Protein AF-A0AAE4F0I4-F1 (afdb_monomer)

pLDDT: mean 92.11, std 12.42, range [21.98, 98.88]

Secondary structure (DSSP, 8-state):
------PPP-HHHHHHHHHHHHHHHS---EEEE-------B-TTTS-HHHHHHHHIIIIIHHHHHHHHHHHHHHHHT-EEEEE--GGGTS--TTBHHHHHHHHHHHHHHHHHHHHHGGGT-EEEEEEE-SB-STTTHHHHTSHHHHHHHHHHSTTSSPBPHHHHHHHHHHHHSGGGTT--S-EEEESTTGGG-

InterPro domains:
  IPR002347 Short-chain dehydrogenase/reductase SDR [PF13561] (11-190)
  IPR002347 Short-chain dehydrogenase/reductase SDR [PR00080] (26-37)
  IPR002347 Short-chain dehydrogenase/reductase SDR [PR00080] (78-86)
  IPR002347 Short-chain dehydrogenase/reductase SDR [PR00080] (98-117)
  IPR002347 Short-chain dehydrogenase/reductase SDR [PR00081] (26-37)
  IPR002347 Short-chain dehydrogenase/reductase SDR [PR00081] (72-88)
  IPR002347 Short-chain dehydrogenase/reductase SDR [PR00081] (98-117)
  IPR002347 Short-chain dehydrogenase/reductase SDR [PR00081] (119-136)
  IPR002347 Short-chain dehydrogenase/reductase SDR [PR00081] (154-174)
  IPR020904 Short-chain dehydrogenase/reductase, conserved site [PS00061] (85-113)
  IPR036291 NAD(P)-binding domain superfamily [SSF51735] (10-192)
  IPR051122 SDR DHRS6-like [PTHR43477] (15-192)

Organism: NCBI:txid2950533

Radius of gyration: 17.09 Å; Cα contacts (8 Å, |Δi|>4): 342; chains: 1; bounding box: 41×38×48 Å

Mean predicted aligned error: 4.46 Å

Solvent-accessible surface area (backbone atoms only — not comparable to full-atom values): 10265 Å² total; per-residue (Å²): 141,76,83,78,76,74,74,74,63,49,56,70,60,34,34,50,55,44,52,53,44,33,74,73,64,79,52,47,54,66,46,74,39,76,61,88,81,94,73,75,25,40,83,86,74,41,49,72,64,57,38,50,51,32,34,39,37,47,29,48,32,40,50,30,43,50,63,46,42,45,78,46,18,51,76,56,50,9,32,39,38,38,53,44,25,43,43,27,77,43,91,60,91,40,30,45,41,51,25,52,14,20,28,47,38,51,51,50,28,33,50,51,16,69,75,29,44,89,49,47,23,32,16,30,27,41,14,42,41,63,50,64,40,91,90,35,44,82,53,53,72,35,61,72,54,34,53,50,49,25,72,58,16,77,67,56,49,69,43,53,58,65,65,55,50,51,51,50,53,46,60,65,35,77,91,26,73,90,59,53,39,46,71,46,75,56,35,52,55,37,87,78,109

Nearest PDB structures (foldseek):
  8zax-assembly1_A  TM=9.409E-01  e=2.563E-17  Limosilactobacillus fermentum
  4avy-assembly1_B  TM=9.426E-01  e=1.493E-14  Pseudomonas aeruginosa PAO1
  7umx-assembly2_F-4  TM=9.058E-01  e=2.307E-13  Acinetobacter baumannii ATCC 19606 = CIP 70.34 = JCM 6841
  7umy-assembly2_D-4  TM=9.001E-01  e=2.307E-13  Acinetobacter baumannii ATCC 19606 = CIP 70.34 = JCM 6841
  7fcm-assembly1_B  TM=8.957E-01  e=8.048E-13  Moraxella catarrhalis BBH18

Sequence (193 aa):
MTSSNAMSPNYEQAQHLVESTIDEDDRLDAIVNTAGIGRVGTVEDMTLKDWTDAIQIFLTGVMYGTRAALPYLKQTDGCIINVASIYGLVGRPGAAAYSAAKGGVVNLTREIAVDYASDGVRANGICPGFVETSMTDEYLDQEQFYELLRGQTPMARVAQPEEIGGIAMFLASDEASYITGANIPVDGGWIAH

Foldseek 3Di:
DDPPPPDQDDLVVLLVVLVVVCVVPVADAEDEQDFDDDAFADPVGDDPVSLVSLLRGQAVSLVSNCVNCVVRNLVNLHEYEYEAAVLLVPPDHRCVSNSVNSVNSLVVQLVCQVVCVVSSYAGEYEHEAAEDDPNCVVVCVPPVSLQVLLVLAPQSHHHYVVLVVVVSVCCRDCVCSVPHSYHHYPHNCNVVD

Structure (mmCIF, N/CA/C/O backbone):
data_AF-A0AAE4F0I4-F1
#
_entry.id   AF-A0AAE4F0I4-F1
#
loop_
_atom_site.group_PDB
_atom_site.id
_atom_site.type_symbol
_atom_site.label_atom_id
_atom_site.label_alt_id
_atom_site.label_comp_id
_atom_site.label_asym_id
_atom_site.label_entity_id
_atom_site.label_seq_id
_atom_site.pdbx_PDB_ins_code
_atom_site.Cartn_x
_atom_site.Cartn_y
_atom_site.Cartn_z
_atom_site.occupancy
_atom_site.B_iso_or_equiv
_atom_site.auth_seq_id
_atom_site.auth_comp_id
_atom_site.auth_asym_id
_atom_site.auth_atom_id
_atom_site.pdbx_PDB_model_num
ATOM 1 N N . MET A 1 1 ? 7.745 19.959 -19.534 1.00 31.86 1 MET A N 1
ATOM 2 C CA . MET A 1 1 ? 8.767 19.482 -18.576 1.00 31.86 1 MET A CA 1
ATOM 3 C C . MET A 1 1 ? 8.693 20.309 -17.301 1.00 31.86 1 MET A C 1
ATOM 5 O O . MET A 1 1 ? 9.442 21.260 -17.129 1.00 31.86 1 MET A O 1
ATOM 9 N N . THR A 1 2 ? 7.766 19.962 -16.416 1.00 21.98 2 THR A N 1
ATOM 10 C CA . THR A 1 2 ? 7.798 20.350 -15.003 1.00 21.98 2 THR A CA 1
ATOM 11 C C . THR A 1 2 ? 7.858 19.041 -14.244 1.00 21.98 2 THR A C 1
ATOM 13 O O . THR A 1 2 ? 6.847 18.363 -14.097 1.00 21.98 2 THR A O 1
ATOM 16 N N . SER A 1 3 ? 9.066 18.633 -13.864 1.00 27.58 3 SER A N 1
ATOM 17 C CA . SER A 1 3 ? 9.276 17.552 -12.908 1.00 27.58 3 SER A CA 1
ATOM 18 C C . SER A 1 3 ? 8.476 17.894 -11.654 1.00 27.58 3 SER A C 1
ATOM 20 O O . SER A 1 3 ? 8.838 18.835 -10.941 1.00 27.58 3 SER A O 1
ATOM 22 N N . SER A 1 4 ? 7.366 17.195 -11.406 1.00 33.78 4 SER A N 1
ATOM 23 C CA . SER A 1 4 ? 6.722 17.262 -10.104 1.00 33.78 4 SER A CA 1
ATOM 24 C C . SER A 1 4 ? 7.734 16.705 -9.105 1.00 33.78 4 SER A C 1
ATOM 26 O O . SER A 1 4 ? 8.077 15.522 -9.104 1.00 33.78 4 SER A O 1
ATOM 28 N N . ASN A 1 5 ? 8.302 17.595 -8.294 1.00 36.25 5 ASN A N 1
ATOM 29 C CA . ASN A 1 5 ? 8.976 17.187 -7.076 1.00 36.25 5 ASN A CA 1
ATOM 30 C C . ASN A 1 5 ? 7.880 16.611 -6.181 1.00 36.25 5 ASN A C 1
ATOM 32 O O . ASN A 1 5 ? 7.243 17.350 -5.434 1.00 36.25 5 ASN A O 1
ATOM 36 N N . ALA A 1 6 ? 7.613 15.311 -6.303 1.00 50.84 6 ALA A N 1
ATOM 37 C CA . ALA A 1 6 ? 6.887 14.595 -5.271 1.00 50.84 6 ALA A CA 1
ATOM 38 C C . ALA A 1 6 ? 7.659 14.836 -3.967 1.00 50.84 6 ALA A C 1
ATOM 40 O O . ALA A 1 6 ? 8.823 14.444 -3.860 1.00 50.84 6 ALA A O 1
ATOM 41 N N . MET A 1 7 ? 7.063 15.579 -3.028 1.00 59.00 7 MET A N 1
ATOM 42 C CA . MET A 1 7 ? 7.642 15.729 -1.697 1.00 59.00 7 MET A CA 1
ATOM 43 C C . MET A 1 7 ? 7.792 14.333 -1.100 1.00 59.00 7 MET A C 1
ATOM 45 O O . MET A 1 7 ? 6.851 13.538 -1.136 1.00 59.00 7 MET A O 1
ATOM 49 N N . SER A 1 8 ? 8.979 14.033 -0.575 1.00 69.56 8 SER A N 1
ATOM 50 C CA . SER A 1 8 ? 9.185 12.819 0.207 1.00 69.56 8 SER A CA 1
ATOM 51 C C . SER A 1 8 ? 8.170 12.793 1.352 1.00 69.56 8 SER A C 1
ATOM 53 O O . SER A 1 8 ? 7.953 13.838 1.973 1.00 69.56 8 SER A O 1
ATOM 55 N N . PRO A 1 9 ? 7.541 11.642 1.635 1.00 78.69 9 PRO A N 1
ATOM 56 C CA . PRO A 1 9 ? 6.557 11.562 2.698 1.00 78.69 9 PRO A CA 1
ATOM 57 C C . PRO A 1 9 ? 7.211 11.917 4.027 1.00 78.69 9 PRO A C 1
ATOM 59 O O . PRO A 1 9 ? 8.342 11.513 4.302 1.00 78.69 9 PRO A O 1
ATOM 62 N N . ASN A 1 10 ? 6.475 12.658 4.846 1.00 89.06 10 ASN A N 1
ATOM 63 C CA . ASN A 1 10 ? 6.908 13.043 6.174 1.00 89.06 10 ASN A CA 1
ATOM 64 C C . ASN A 1 10 ? 5.962 12.481 7.238 1.00 89.06 10 ASN A C 1
ATOM 66 O O . ASN A 1 10 ? 4.742 12.503 7.059 1.00 89.06 10 ASN A O 1
ATOM 70 N N . TYR A 1 11 ? 6.516 12.010 8.355 1.00 94.06 11 TYR A N 1
ATOM 71 C CA . TYR A 1 11 ? 5.711 11.418 9.418 1.00 94.06 11 TYR A CA 1
ATOM 72 C C . TYR A 1 11 ? 4.787 12.448 10.071 1.00 94.06 11 TYR A C 1
ATOM 74 O O . TYR A 1 11 ? 3.606 12.164 10.243 1.00 94.06 11 TYR A O 1
ATOM 82 N N . GLU A 1 12 ? 5.268 13.664 10.351 1.00 95.31 12 GLU A N 1
ATOM 83 C CA . GLU A 1 12 ? 4.432 14.700 10.972 1.00 95.31 12 GLU A CA 1
ATOM 84 C C . GLU A 1 12 ? 3.265 15.117 10.065 1.00 95.31 12 GLU A C 1
ATOM 86 O O . GLU A 1 12 ? 2.198 15.463 10.560 1.00 95.31 12 GLU A O 1
ATOM 91 N N . GLN A 1 13 ? 3.427 15.043 8.738 1.00 92.56 13 GLN A N 1
ATOM 92 C CA . GLN A 1 13 ? 2.328 15.308 7.800 1.00 92.56 13 GLN A CA 1
ATOM 93 C C . GLN A 1 13 ? 1.266 14.205 7.846 1.00 92.56 13 GLN A C 1
ATOM 95 O O . GLN A 1 13 ? 0.075 14.510 7.851 1.00 92.56 13 GLN A O 1
ATOM 100 N N . ALA A 1 14 ? 1.684 12.936 7.901 1.00 93.88 14 ALA A N 1
ATOM 101 C CA . ALA A 1 14 ? 0.761 11.812 8.053 1.00 93.88 14 ALA A CA 1
ATOM 102 C C . ALA A 1 14 ? 0.019 11.879 9.395 1.00 93.88 14 ALA A C 1
ATOM 104 O O . ALA A 1 14 ? -1.191 11.677 9.440 1.00 93.88 14 ALA A O 1
ATOM 105 N N . GLN A 1 15 ? 0.735 12.215 10.470 1.00 96.50 15 GLN A N 1
ATOM 106 C CA . GLN A 1 15 ? 0.157 12.403 11.794 1.00 96.50 15 GLN A CA 1
ATOM 107 C C . GLN A 1 15 ? -0.882 13.528 11.800 1.00 96.50 15 GLN A C 1
ATOM 109 O O . GLN A 1 15 ? -2.019 13.290 12.195 1.00 96.50 15 GLN A O 1
ATOM 114 N N . HIS A 1 16 ? -0.529 14.708 11.289 1.00 96.00 16 HIS A N 1
ATOM 115 C CA . HIS A 1 16 ? -1.441 15.847 11.235 1.00 96.00 16 HIS A CA 1
ATOM 116 C C . HIS A 1 16 ? -2.703 15.549 10.413 1.00 96.00 16 HIS A C 1
ATOM 118 O O . HIS A 1 16 ? -3.791 15.974 10.787 1.00 96.00 16 HIS A O 1
ATOM 124 N N . LEU A 1 17 ? -2.582 14.825 9.293 1.00 93.88 17 LEU A N 1
ATOM 125 C CA . LEU A 1 17 ? -3.738 14.427 8.480 1.00 93.88 17 LEU A CA 1
ATOM 126 C C . LEU A 1 17 ? -4.715 13.545 9.270 1.00 93.88 17 LEU A C 1
ATOM 128 O O . LEU A 1 17 ? -5.923 13.777 9.230 1.00 93.88 17 LEU A O 1
ATOM 132 N N . VAL A 1 18 ? -4.192 12.552 9.991 1.00 96.19 18 VAL A N 1
ATOM 133 C CA . VAL A 1 18 ? -5.009 11.673 10.835 1.00 96.19 18 VAL A CA 1
ATOM 134 C C . VAL A 1 18 ? -5.648 12.465 11.973 1.00 96.19 18 VAL A C 1
ATOM 136 O O . VAL A 1 18 ? -6.853 12.370 12.160 1.00 96.19 18 VAL A O 1
ATOM 139 N N . GLU A 1 19 ? -4.874 13.280 12.689 1.00 95.88 19 GLU A N 1
ATOM 140 C CA . GLU A 1 19 ? -5.381 14.112 13.790 1.00 95.88 19 GLU A CA 1
ATOM 141 C C . GLU A 1 19 ? -6.482 15.068 13.319 1.00 95.88 19 GLU A C 1
ATOM 143 O O . GLU A 1 19 ? -7.517 15.154 13.965 1.00 95.88 19 GLU A O 1
ATOM 148 N N . SER A 1 20 ? -6.328 15.682 12.141 1.00 95.19 20 SER A N 1
ATOM 149 C CA . SER A 1 20 ? -7.370 16.547 11.565 1.00 95.19 20 SER A CA 1
ATOM 150 C C . SER A 1 20 ? -8.671 15.784 11.282 1.00 95.19 20 SER A C 1
ATOM 152 O O . SER A 1 20 ? -9.749 16.329 11.473 1.00 95.19 20 SER A O 1
ATOM 154 N N . THR A 1 21 ? -8.581 14.518 10.857 1.00 94.56 21 THR A N 1
ATOM 155 C CA . THR A 1 21 ? -9.767 13.667 10.634 1.00 94.56 21 THR A CA 1
ATOM 156 C C . THR A 1 21 ? -10.462 13.350 11.959 1.00 94.56 21 THR A C 1
ATOM 158 O O . THR A 1 21 ? -11.681 13.411 12.057 1.00 94.56 21 THR A O 1
ATOM 161 N N . ILE A 1 22 ? -9.685 13.053 13.006 1.00 95.75 22 ILE A N 1
ATOM 162 C CA . ILE A 1 22 ? -10.223 12.806 14.349 1.00 95.75 22 ILE A CA 1
ATOM 163 C C . ILE A 1 22 ? -10.873 14.067 14.926 1.00 95.75 22 ILE A C 1
ATOM 165 O O . ILE A 1 22 ? -11.942 13.969 15.513 1.00 95.75 22 ILE A O 1
ATOM 169 N N . ASP A 1 23 ? -10.275 15.242 14.738 1.00 95.56 23 ASP A N 1
ATOM 170 C CA . ASP A 1 23 ? -10.846 16.506 15.213 1.00 95.56 23 ASP A CA 1
ATOM 171 C C . ASP A 1 23 ? -12.199 16.831 14.545 1.00 95.56 23 ASP A C 1
ATOM 173 O O . ASP A 1 23 ? -13.050 17.480 15.158 1.00 95.56 23 ASP A O 1
ATOM 177 N N . GLU A 1 24 ? -12.406 16.390 13.299 1.00 95.06 24 GLU A N 1
ATOM 178 C CA . GLU A 1 24 ? -13.644 16.607 12.539 1.00 95.06 24 GLU A CA 1
ATOM 179 C C . GLU A 1 24 ? -14.722 15.549 12.832 1.00 95.06 24 GLU A C 1
ATOM 181 O O . GLU A 1 24 ? -15.883 15.909 13.048 1.00 95.06 24 GLU A O 1
ATOM 186 N N . ASP A 1 2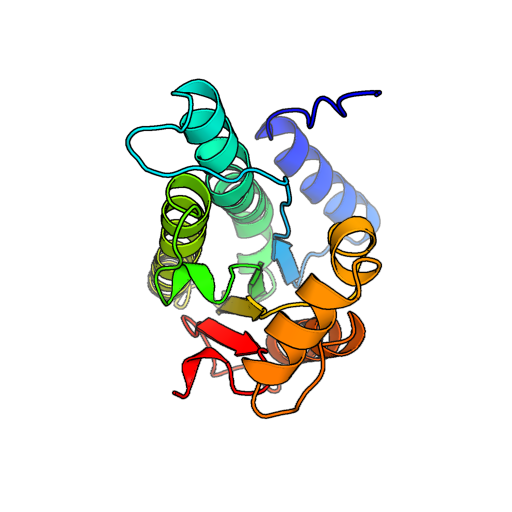5 ? -14.346 14.267 12.872 1.00 92.56 25 ASP A N 1
ATOM 187 C CA . ASP A 1 25 ? -15.287 13.138 12.902 1.00 92.56 25 ASP A CA 1
ATOM 188 C C . ASP A 1 25 ? -15.329 12.384 14.250 1.00 92.56 25 ASP A C 1
ATOM 190 O O . ASP A 1 25 ? -16.156 11.486 14.426 1.00 92.56 25 ASP A O 1
ATOM 194 N N . ASP A 1 26 ? -14.447 12.721 15.203 1.00 94.56 26 ASP A N 1
ATOM 195 C CA . ASP A 1 26 ? -14.243 12.055 16.512 1.00 94.56 26 ASP A CA 1
ATOM 196 C C . ASP A 1 26 ? -13.977 10.540 16.396 1.00 94.56 26 ASP A C 1
ATOM 198 O O . ASP A 1 26 ? -14.151 9.763 17.339 1.00 94.56 26 ASP A O 1
ATOM 202 N N . ARG A 1 27 ? -13.597 10.082 15.196 1.00 95.31 27 ARG A N 1
ATOM 203 C CA . ARG A 1 27 ? -13.522 8.662 14.866 1.00 95.31 27 ARG A CA 1
ATOM 204 C C . ARG A 1 27 ? -12.668 8.392 13.632 1.00 95.31 27 ARG A C 1
ATOM 206 O O . ARG A 1 27 ? -12.660 9.160 12.679 1.00 95.31 27 ARG A O 1
ATOM 213 N N . LEU A 1 28 ? -12.001 7.238 13.627 1.00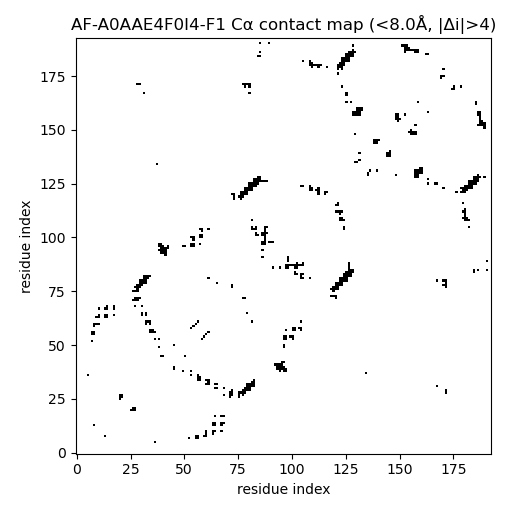 97.69 28 LEU A N 1
ATOM 214 C CA . LEU A 1 28 ? -11.365 6.669 12.441 1.00 97.69 28 LEU A CA 1
ATOM 215 C C . LEU A 1 28 ? -11.605 5.159 12.407 1.00 97.69 28 LEU A C 1
ATOM 217 O O . LEU A 1 28 ? -11.143 4.439 13.289 1.00 97.69 28 LEU A O 1
ATOM 221 N N . ASP A 1 29 ? -12.304 4.681 11.380 1.00 97.69 29 ASP A N 1
ATOM 222 C CA . ASP A 1 29 ? -12.619 3.253 11.200 1.00 97.69 29 ASP A CA 1
ATOM 223 C C . ASP A 1 29 ? -11.736 2.573 10.150 1.00 97.69 29 ASP A C 1
ATOM 225 O O . ASP A 1 29 ? -11.531 1.358 10.174 1.00 97.69 29 ASP A O 1
ATOM 229 N N . ALA A 1 30 ? -11.196 3.345 9.209 1.00 97.81 30 ALA A N 1
ATOM 230 C CA . ALA A 1 30 ? -10.368 2.814 8.143 1.00 97.81 30 ALA A CA 1
ATOM 231 C C . ALA A 1 30 ? -9.327 3.829 7.676 1.00 97.81 30 ALA A C 1
ATOM 233 O O . ALA A 1 30 ? -9.583 5.030 7.632 1.00 97.81 30 ALA A O 1
ATOM 234 N N . ILE A 1 31 ? -8.172 3.328 7.245 1.00 98.00 31 ILE A N 1
ATOM 235 C CA . ILE A 1 31 ? -7.198 4.099 6.469 1.00 98.00 31 ILE A CA 1
ATOM 236 C C . ILE A 1 31 ? -6.829 3.345 5.195 1.00 98.00 31 ILE A C 1
ATOM 238 O O . ILE A 1 31 ? -6.551 2.144 5.223 1.00 98.00 31 ILE A O 1
ATOM 242 N N . VAL A 1 32 ? -6.783 4.068 4.075 1.00 97.88 32 VAL A N 1
ATOM 243 C CA . VAL A 1 32 ? -6.282 3.549 2.800 1.00 97.88 32 VAL A CA 1
ATOM 244 C C . VAL A 1 32 ? -4.941 4.203 2.486 1.00 97.88 32 VAL A C 1
ATOM 246 O O . VAL A 1 32 ? -4.874 5.362 2.079 1.00 97.88 32 VAL A O 1
ATOM 249 N N . ASN A 1 33 ? -3.854 3.452 2.640 1.00 96.50 33 ASN A N 1
ATOM 250 C CA . ASN A 1 33 ? -2.520 3.933 2.309 1.00 96.50 33 ASN A CA 1
ATOM 251 C C . ASN A 1 33 ? -2.264 3.784 0.803 1.00 96.50 33 ASN A C 1
ATOM 253 O O . ASN A 1 33 ? -1.984 2.685 0.312 1.00 96.50 33 ASN A O 1
ATOM 257 N N . THR A 1 34 ? -2.313 4.907 0.083 1.00 87.25 34 THR A N 1
ATOM 258 C CA . THR A 1 34 ? -2.008 4.986 -1.353 1.00 87.25 34 THR A CA 1
ATOM 259 C C . THR A 1 34 ? -0.890 5.995 -1.595 1.00 87.25 34 THR A C 1
ATOM 261 O O . THR A 1 34 ? -1.043 7.177 -1.310 1.00 87.25 34 THR A O 1
ATOM 264 N N . ALA A 1 35 ? 0.237 5.540 -2.144 1.00 74.81 35 ALA A N 1
ATOM 265 C CA . ALA A 1 35 ? 1.357 6.398 -2.533 1.00 74.81 35 ALA A CA 1
ATOM 266 C C . ALA A 1 35 ? 1.864 6.023 -3.932 1.00 74.81 35 ALA A C 1
ATOM 268 O O . ALA A 1 35 ? 1.855 4.842 -4.307 1.00 74.81 35 ALA A O 1
ATOM 269 N N . GLY A 1 36 ? 2.293 7.030 -4.702 1.00 71.19 36 GLY A N 1
ATOM 270 C CA . GLY A 1 36 ? 2.485 6.916 -6.146 1.00 71.19 36 GLY A CA 1
ATOM 271 C C . GLY A 1 36 ? 3.547 7.843 -6.736 1.00 71.19 36 GLY A C 1
ATOM 272 O O . GLY A 1 36 ? 3.373 9.056 -6.705 1.00 71.19 36 GLY A O 1
ATOM 273 N N . ILE A 1 37 ? 4.593 7.276 -7.348 1.00 72.75 37 ILE A N 1
ATOM 274 C CA . ILE A 1 37 ? 5.496 7.972 -8.285 1.00 72.75 37 ILE A CA 1
ATOM 275 C C . ILE A 1 37 ? 5.864 7.077 -9.477 1.00 72.75 37 ILE A C 1
ATOM 277 O O . ILE A 1 37 ? 5.987 5.866 -9.336 1.00 72.75 37 ILE A O 1
ATOM 281 N N . GLY A 1 38 ? 6.106 7.661 -10.652 1.00 68.31 38 GLY A N 1
ATOM 282 C CA . GLY A 1 38 ? 6.637 6.926 -11.806 1.00 68.31 38 GLY A CA 1
ATOM 283 C C . GLY A 1 38 ? 8.165 6.840 -11.768 1.00 68.31 38 GLY A C 1
ATOM 284 O O . GLY A 1 38 ? 8.832 7.863 -11.936 1.00 68.31 38 GLY A O 1
ATOM 285 N N . ARG A 1 39 ? 8.733 5.646 -11.545 1.00 73.75 39 ARG A N 1
ATOM 286 C CA . ARG A 1 39 ? 10.177 5.356 -11.677 1.00 73.75 39 ARG A CA 1
ATOM 287 C C . ARG A 1 39 ? 10.385 3.973 -12.290 1.00 73.75 39 ARG A C 1
ATOM 289 O O . ARG A 1 39 ? 9.790 3.003 -11.829 1.00 73.75 39 ARG A O 1
ATOM 296 N N . VAL A 1 40 ? 11.243 3.895 -13.304 1.00 80.31 40 VAL A N 1
ATOM 297 C CA . VAL A 1 40 ? 11.575 2.671 -14.049 1.00 80.31 40 VAL A CA 1
ATOM 298 C C . VAL A 1 40 ? 13.098 2.547 -14.091 1.00 80.31 40 VAL A C 1
ATOM 300 O O . VAL A 1 40 ? 13.789 3.539 -14.296 1.00 80.31 40 VAL A O 1
ATOM 303 N N . GLY A 1 41 ? 13.622 1.344 -13.880 1.00 87.88 41 GLY A N 1
ATOM 304 C CA . GLY A 1 41 ? 15.049 1.043 -13.934 1.00 87.88 41 GLY A CA 1
ATOM 305 C C . GLY A 1 41 ? 15.370 -0.394 -13.523 1.00 87.88 41 GLY A C 1
ATOM 306 O O . GLY A 1 41 ? 14.663 -1.019 -12.721 1.00 87.88 41 GLY A O 1
ATOM 307 N N . THR A 1 42 ? 16.441 -0.936 -14.102 1.00 94.38 42 THR A N 1
ATOM 308 C CA . THR A 1 42 ? 17.080 -2.170 -13.626 1.00 94.38 42 THR A CA 1
ATOM 309 C C . THR A 1 42 ? 17.920 -1.868 -12.380 1.00 94.38 42 THR A C 1
ATOM 311 O O . THR A 1 42 ? 18.079 -0.710 -12.003 1.00 94.38 42 THR A O 1
ATOM 314 N N . VAL A 1 43 ? 18.481 -2.896 -11.735 1.00 95.00 43 VAL A N 1
ATOM 315 C CA . VAL A 1 43 ? 19.424 -2.684 -10.622 1.00 95.00 43 VAL A CA 1
ATOM 316 C C . VAL A 1 43 ? 20.701 -1.969 -11.075 1.00 95.00 43 VAL A C 1
ATOM 318 O O . VAL A 1 43 ? 21.276 -1.217 -10.296 1.00 95.00 43 VAL A O 1
ATOM 321 N N . GLU A 1 44 ? 21.127 -2.196 -12.316 1.00 96.50 44 GLU A N 1
ATOM 322 C CA . GLU A 1 44 ? 22.338 -1.605 -12.892 1.00 96.50 44 GLU A CA 1
ATOM 323 C C . GLU A 1 44 ? 22.129 -0.137 -13.281 1.00 96.50 44 GLU A C 1
ATOM 325 O O . GLU A 1 44 ? 22.989 0.700 -13.013 1.00 96.50 44 GLU A O 1
ATOM 330 N N . ASP A 1 45 ? 20.968 0.179 -13.859 1.00 94.12 45 ASP A N 1
ATOM 331 C CA . ASP A 1 45 ? 20.737 1.477 -14.500 1.00 94.12 45 ASP A CA 1
ATOM 332 C C . ASP A 1 45 ? 20.022 2.494 -13.599 1.00 94.12 45 ASP A C 1
ATOM 334 O O . ASP A 1 45 ? 20.052 3.695 -13.878 1.00 94.12 45 ASP A O 1
ATOM 338 N N . MET A 1 46 ? 19.339 2.049 -12.534 1.00 93.44 46 MET A N 1
ATOM 339 C CA . MET A 1 46 ? 18.634 2.972 -11.641 1.00 93.44 46 MET A CA 1
ATOM 340 C C . MET A 1 46 ? 19.609 3.804 -10.811 1.00 93.44 46 MET A C 1
ATOM 342 O O . MET A 1 46 ? 20.609 3.307 -10.290 1.00 93.44 46 MET A O 1
ATOM 346 N N . THR A 1 47 ? 19.280 5.077 -10.600 1.00 94.19 47 THR A N 1
ATOM 347 C CA . THR A 1 47 ? 20.074 5.893 -9.684 1.00 94.19 47 THR A CA 1
ATOM 348 C C . THR A 1 47 ? 19.804 5.478 -8.235 1.00 94.19 47 THR A C 1
ATOM 350 O O . THR A 1 47 ? 18.692 5.091 -7.867 1.00 94.19 47 THR A O 1
ATOM 353 N N . LEU A 1 48 ? 20.800 5.629 -7.356 1.00 95.06 48 LEU A N 1
ATOM 354 C CA . LEU A 1 48 ? 20.604 5.418 -5.913 1.00 95.06 48 LEU A CA 1
ATOM 355 C C . LEU A 1 48 ? 19.538 6.357 -5.326 1.00 95.06 48 LEU A C 1
ATOM 357 O O . LEU A 1 48 ? 18.888 6.026 -4.330 1.00 95.06 48 LEU A O 1
ATOM 361 N N . LYS A 1 49 ? 19.344 7.525 -5.951 1.00 92.56 49 LYS A N 1
ATOM 362 C CA . LYS A 1 49 ? 18.274 8.450 -5.590 1.00 92.56 49 LYS A CA 1
ATOM 363 C C . LYS A 1 49 ? 16.908 7.864 -5.938 1.00 92.56 49 LYS A C 1
ATOM 365 O O . LYS A 1 49 ? 16.043 7.883 -5.076 1.00 92.56 49 LYS A O 1
ATOM 370 N N . ASP A 1 50 ? 16.726 7.302 -7.132 1.00 91.69 50 ASP A N 1
ATOM 371 C CA . ASP A 1 50 ? 15.457 6.671 -7.520 1.00 91.69 50 ASP A CA 1
ATOM 372 C C . ASP A 1 50 ? 15.118 5.481 -6.624 1.00 91.69 50 ASP A C 1
ATOM 374 O O . ASP A 1 50 ? 13.963 5.322 -6.230 1.00 91.69 50 ASP A O 1
ATOM 378 N N . TRP A 1 51 ? 16.125 4.689 -6.240 1.00 94.44 51 TRP A N 1
ATOM 379 C CA . TRP A 1 51 ? 15.955 3.645 -5.231 1.00 94.44 51 TRP A CA 1
ATOM 380 C C . TRP A 1 51 ? 15.445 4.223 -3.908 1.00 94.44 51 TRP A C 1
ATOM 382 O O . TRP A 1 51 ? 14.423 3.786 -3.383 1.00 94.44 51 TRP A O 1
ATOM 392 N N . THR A 1 52 ? 16.143 5.229 -3.381 1.00 94.12 52 THR A N 1
ATOM 393 C CA . THR A 1 52 ? 15.803 5.838 -2.090 1.00 94.12 52 THR A CA 1
ATOM 394 C C . THR A 1 52 ? 14.419 6.480 -2.125 1.00 94.12 52 THR A C 1
ATOM 396 O O . THR A 1 52 ? 13.616 6.228 -1.231 1.00 94.12 52 THR A O 1
ATOM 399 N N . ASP A 1 53 ? 14.110 7.251 -3.169 1.00 92.50 53 ASP A N 1
ATOM 400 C CA . ASP A 1 53 ? 12.807 7.886 -3.368 1.00 92.50 53 ASP A CA 1
ATOM 401 C C . ASP A 1 53 ? 11.689 6.834 -3.419 1.00 92.50 53 ASP A C 1
ATOM 403 O O . ASP A 1 53 ? 10.667 6.996 -2.757 1.00 92.50 53 ASP A O 1
ATOM 407 N N . ALA A 1 54 ? 11.883 5.735 -4.160 1.00 92.00 54 ALA A N 1
ATOM 408 C CA . ALA A 1 54 ? 10.894 4.666 -4.262 1.00 92.00 54 ALA A CA 1
ATOM 409 C C . ALA A 1 54 ? 10.626 4.003 -2.905 1.00 92.00 54 ALA A C 1
ATOM 411 O O . ALA A 1 54 ? 9.466 3.844 -2.531 1.00 92.00 54 ALA A O 1
ATOM 412 N N . ILE A 1 55 ? 11.668 3.660 -2.140 1.00 95.00 55 ILE A N 1
ATOM 413 C CA . ILE A 1 55 ? 11.491 3.096 -0.795 1.00 95.00 55 ILE A CA 1
ATOM 414 C C . ILE A 1 55 ? 10.778 4.096 0.119 1.00 95.00 55 ILE A C 1
ATOM 416 O O . ILE A 1 55 ? 9.811 3.727 0.786 1.00 95.00 55 ILE A O 1
ATOM 420 N N . GLN A 1 56 ? 11.212 5.358 0.127 1.00 94.81 56 GLN A N 1
ATOM 421 C CA . GLN A 1 56 ? 10.610 6.380 0.980 1.00 94.81 56 GLN A CA 1
ATOM 422 C C . GLN A 1 56 ? 9.130 6.578 0.654 1.00 94.81 56 GLN A C 1
ATOM 424 O O . GLN A 1 56 ? 8.289 6.499 1.544 1.00 94.81 56 GLN A O 1
ATOM 429 N N . ILE A 1 57 ? 8.790 6.764 -0.617 1.00 92.12 57 ILE A N 1
ATOM 430 C CA . ILE A 1 57 ? 7.419 7.063 -1.029 1.00 92.12 57 ILE A CA 1
ATOM 431 C C . ILE A 1 57 ? 6.510 5.842 -0.890 1.00 92.12 57 ILE A C 1
ATOM 433 O O . ILE A 1 57 ? 5.445 5.942 -0.286 1.00 92.12 57 ILE A O 1
ATOM 437 N N . PHE A 1 58 ? 6.908 4.687 -1.426 1.00 92.06 58 PHE A N 1
ATOM 438 C CA . PHE A 1 58 ? 6.009 3.536 -1.501 1.00 92.06 58 PHE A CA 1
ATOM 439 C C . PHE A 1 58 ? 5.940 2.713 -0.224 1.00 92.06 58 PHE A C 1
ATOM 441 O O . PHE A 1 58 ? 4.887 2.142 0.040 1.00 92.06 58 PHE A O 1
ATOM 448 N N . LEU A 1 59 ? 7.036 2.612 0.533 1.00 95.88 59 LEU A N 1
ATOM 449 C CA . LEU A 1 59 ? 7.097 1.763 1.721 1.00 95.88 59 LEU A CA 1
ATOM 450 C C . LEU A 1 59 ? 7.068 2.593 3.002 1.00 95.88 59 LEU A C 1
ATOM 452 O O . LEU A 1 59 ? 6.189 2.386 3.840 1.00 95.88 59 LEU A O 1
ATOM 456 N N . THR A 1 60 ? 7.978 3.559 3.152 1.00 96.62 60 THR A N 1
ATOM 457 C CA . THR A 1 60 ? 8.023 4.381 4.372 1.00 96.62 60 THR A CA 1
ATOM 458 C C . THR A 1 60 ? 6.742 5.199 4.537 1.00 96.62 60 THR A C 1
ATOM 460 O O . THR A 1 60 ? 6.206 5.257 5.640 1.00 96.62 60 THR A O 1
ATOM 463 N N . GLY A 1 61 ? 6.189 5.752 3.452 1.00 95.50 61 GLY A N 1
ATOM 464 C CA . GLY A 1 61 ? 4.909 6.466 3.481 1.00 95.50 61 GLY A CA 1
ATOM 465 C C . GLY A 1 61 ? 3.748 5.621 4.023 1.00 95.50 61 GLY A C 1
ATOM 466 O O . GLY A 1 61 ? 2.994 6.090 4.873 1.00 95.50 61 GLY A O 1
ATOM 467 N N . VAL A 1 62 ? 3.650 4.349 3.612 1.00 96.31 62 VAL A N 1
ATOM 468 C CA . VAL A 1 62 ? 2.642 3.402 4.132 1.00 96.31 62 VAL A CA 1
ATOM 469 C C . VAL A 1 62 ? 2.838 3.159 5.626 1.00 96.31 62 VAL A C 1
ATOM 471 O O . VAL A 1 62 ? 1.869 3.143 6.387 1.00 96.31 62 VAL A O 1
ATOM 474 N N . MET A 1 63 ? 4.089 3.000 6.063 1.00 97.12 63 MET A N 1
ATOM 475 C CA . MET A 1 63 ? 4.405 2.841 7.481 1.00 97.12 63 MET A CA 1
ATOM 476 C C . MET A 1 63 ? 4.013 4.085 8.288 1.00 97.12 63 MET A C 1
ATOM 478 O O . MET A 1 63 ? 3.434 3.938 9.361 1.00 97.12 63 MET A O 1
ATOM 482 N N . TYR A 1 64 ? 4.254 5.294 7.774 1.00 97.81 64 TYR A N 1
ATOM 483 C CA . TYR A 1 64 ? 3.857 6.536 8.443 1.00 97.81 64 TYR A CA 1
ATOM 484 C C . TYR A 1 64 ? 2.344 6.660 8.608 1.00 97.81 64 TYR A C 1
ATOM 486 O O . TYR A 1 64 ? 1.894 6.899 9.727 1.00 97.81 64 TYR A O 1
ATOM 494 N N . GLY A 1 65 ? 1.569 6.442 7.540 1.00 97.06 65 GLY A N 1
ATOM 495 C CA . GLY A 1 65 ? 0.105 6.474 7.612 1.00 97.06 65 GLY A CA 1
ATOM 496 C C . GLY A 1 65 ? -0.441 5.424 8.580 1.00 97.06 65 GLY A C 1
ATOM 497 O O . GLY A 1 65 ? -1.215 5.745 9.478 1.00 97.06 65 GLY A O 1
ATOM 498 N N . THR A 1 66 ? 0.060 4.188 8.478 1.00 98.06 66 THR A N 1
ATOM 499 C CA . THR A 1 66 ? -0.284 3.102 9.410 1.00 98.06 66 THR A CA 1
ATOM 500 C C . THR A 1 66 ? 0.003 3.498 10.856 1.00 98.06 66 THR A C 1
ATOM 502 O O . THR A 1 66 ? -0.880 3.412 11.702 1.00 98.06 66 THR A O 1
ATOM 505 N N . ARG A 1 67 ? 1.221 3.967 11.149 1.00 98.25 67 ARG A N 1
ATOM 506 C CA . ARG A 1 67 ? 1.640 4.343 12.503 1.00 98.25 67 ARG A CA 1
ATOM 507 C C . ARG A 1 67 ? 0.793 5.477 13.081 1.00 98.25 67 ARG A C 1
ATOM 509 O O . ARG A 1 67 ? 0.471 5.422 14.263 1.00 98.25 67 ARG A O 1
ATOM 516 N N . ALA A 1 68 ? 0.455 6.478 12.271 1.00 98.25 68 ALA A N 1
ATOM 517 C CA . ALA A 1 68 ? -0.375 7.602 12.690 1.00 98.25 68 ALA A CA 1
ATOM 518 C C . ALA A 1 68 ? -1.817 7.172 13.013 1.00 98.25 68 ALA A C 1
ATOM 520 O O . ALA A 1 68 ? -2.372 7.606 14.017 1.00 98.25 68 ALA A O 1
ATOM 521 N N . ALA A 1 69 ? -2.405 6.292 12.198 1.00 98.31 69 ALA A N 1
ATOM 522 C CA . ALA A 1 69 ? -3.789 5.840 12.351 1.00 98.31 69 ALA A CA 1
ATOM 523 C C . ALA A 1 69 ? -3.988 4.811 13.474 1.00 98.31 69 ALA A C 1
ATOM 525 O O . ALA A 1 69 ? -5.051 4.755 14.092 1.00 98.31 69 ALA A O 1
ATOM 526 N N . LEU A 1 70 ? -2.973 3.988 13.745 1.00 98.31 70 LEU A N 1
ATOM 527 C CA . LEU A 1 70 ? -3.105 2.804 14.591 1.00 98.31 70 LEU A CA 1
ATOM 528 C C . LEU A 1 70 ? -3.698 3.059 15.991 1.00 98.31 70 LEU A C 1
ATOM 530 O O . LEU A 1 70 ? -4.561 2.281 16.394 1.00 98.31 70 LEU A O 1
ATOM 534 N N . PRO A 1 71 ? -3.305 4.110 16.745 1.00 97.81 71 PRO A N 1
ATOM 535 C CA . PRO A 1 71 ? -3.882 4.373 18.065 1.00 97.81 71 PRO A CA 1
ATOM 536 C C . PRO A 1 71 ? -5.398 4.599 18.043 1.00 97.81 71 PRO A C 1
ATOM 538 O O . PRO A 1 71 ? -6.062 4.311 19.036 1.00 97.81 71 PRO A O 1
ATOM 541 N N . TYR A 1 72 ? -5.933 5.103 16.930 1.00 98.25 72 TYR A N 1
ATOM 542 C CA . TYR A 1 72 ? -7.357 5.379 16.747 1.00 98.25 72 TYR A CA 1
ATOM 543 C C . TYR A 1 72 ? -8.100 4.151 16.222 1.00 98.25 72 TYR A C 1
ATOM 545 O O . TYR A 1 72 ? -9.158 3.817 16.739 1.00 98.25 72 TYR A O 1
ATOM 553 N N . LEU A 1 73 ? -7.502 3.406 15.286 1.00 98.44 73 LEU A N 1
ATOM 554 C CA . LEU A 1 73 ? -8.099 2.174 14.754 1.00 98.44 73 LEU A CA 1
ATOM 555 C C . LEU A 1 73 ? -8.288 1.094 15.829 1.00 98.44 73 LEU A C 1
ATOM 557 O O . LEU A 1 73 ? -9.253 0.340 15.779 1.00 98.44 73 LEU A O 1
ATOM 561 N N . LYS A 1 74 ? -7.408 1.037 16.838 1.00 98.25 74 LYS A N 1
ATOM 562 C CA . LYS A 1 74 ? -7.578 0.142 18.000 1.00 98.25 74 LYS A CA 1
ATOM 563 C C . LYS A 1 74 ? -8.797 0.479 18.864 1.00 98.25 74 LYS A C 1
ATOM 565 O O . LYS A 1 74 ? -9.231 -0.352 19.650 1.00 98.25 74 LYS A O 1
ATOM 570 N N . GLN A 1 75 ? -9.316 1.704 18.782 1.00 97.81 75 GLN A N 1
ATOM 571 C CA . GLN A 1 75 ? -10.491 2.130 19.554 1.00 97.81 75 GLN A CA 1
ATOM 572 C C . GLN A 1 75 ? -11.801 1.763 18.850 1.00 97.81 75 GLN A C 1
ATOM 574 O O . GLN A 1 75 ? -12.858 1.789 19.476 1.00 97.81 75 GLN A O 1
ATOM 579 N N . THR A 1 76 ? -11.730 1.441 17.559 1.00 97.38 76 THR A N 1
ATOM 580 C CA . THR A 1 76 ? -12.884 1.249 16.676 1.00 97.38 76 THR A CA 1
ATOM 581 C C . THR A 1 76 ? -12.960 -0.150 16.071 1.00 97.38 76 THR A C 1
ATOM 583 O O . THR A 1 76 ? -13.849 -0.391 15.260 1.00 97.38 76 THR A O 1
ATOM 586 N N . ASP A 1 77 ? -12.044 -1.059 16.436 1.00 98.00 77 ASP A N 1
ATOM 587 C CA . ASP A 1 77 ? -11.832 -2.340 15.743 1.00 98.00 77 ASP A CA 1
ATOM 588 C C . ASP A 1 77 ? -11.660 -2.138 14.220 1.00 98.00 77 ASP A C 1
ATOM 590 O O . ASP A 1 77 ? -12.181 -2.878 13.380 1.00 98.00 77 ASP A O 1
ATOM 594 N N . GLY A 1 78 ? -10.957 -1.056 13.869 1.00 98.25 78 GLY A N 1
ATOM 595 C CA . GLY A 1 78 ? -10.857 -0.547 12.511 1.00 98.25 78 GLY A CA 1
ATOM 596 C C . GLY A 1 78 ? -9.951 -1.372 11.599 1.00 98.25 78 GLY A C 1
ATOM 597 O O . GLY A 1 78 ? -9.440 -2.444 11.937 1.00 98.25 78 GLY A O 1
ATOM 598 N N . CYS A 1 79 ? -9.710 -0.856 10.396 1.00 98.44 79 CYS A N 1
ATOM 599 C CA . CYS A 1 79 ? -8.906 -1.561 9.406 1.00 98.44 79 CYS A CA 1
ATOM 600 C C . CYS A 1 79 ? -7.901 -0.691 8.643 1.00 98.44 79 CYS A C 1
ATOM 602 O O . CYS A 1 79 ? -8.037 0.521 8.483 1.00 98.44 79 CYS A O 1
ATOM 604 N N . ILE A 1 80 ? -6.867 -1.354 8.139 1.00 98.75 80 ILE A N 1
ATOM 605 C CA . ILE A 1 80 ? -5.813 -0.773 7.315 1.00 98.75 80 ILE A CA 1
ATOM 606 C C . ILE A 1 80 ? -5.868 -1.434 5.945 1.00 98.75 80 ILE A C 1
ATOM 608 O O . ILE A 1 80 ? -5.819 -2.660 5.829 1.00 98.75 80 ILE A O 1
ATOM 612 N N . ILE A 1 81 ? -5.933 -0.623 4.895 1.00 98.81 81 ILE A N 1
ATOM 613 C CA . ILE A 1 81 ? -5.895 -1.080 3.508 1.00 98.81 81 ILE A CA 1
ATOM 614 C C . ILE A 1 81 ? -4.655 -0.490 2.849 1.00 98.81 81 ILE A C 1
ATOM 616 O O . ILE A 1 81 ? -4.551 0.716 2.637 1.00 98.81 81 ILE A O 1
ATOM 620 N N . ASN A 1 82 ? -3.702 -1.344 2.503 1.00 98.50 82 ASN A N 1
ATOM 621 C CA . ASN A 1 82 ? -2.469 -0.932 1.851 1.00 98.50 82 ASN A CA 1
ATOM 622 C C . ASN A 1 82 ? -2.559 -1.174 0.345 1.00 98.50 82 ASN A C 1
ATOM 624 O O . ASN A 1 82 ? -2.749 -2.304 -0.106 1.00 98.50 82 ASN A O 1
ATOM 628 N N . VAL A 1 83 ? -2.368 -0.132 -0.463 1.00 97.31 83 VAL A N 1
ATOM 629 C CA . VAL A 1 83 ? -2.319 -0.285 -1.920 1.00 97.31 83 VAL A CA 1
ATOM 630 C C . VAL A 1 83 ? -0.897 -0.650 -2.342 1.00 97.31 83 VAL A C 1
ATOM 632 O O . VAL A 1 83 ? -0.002 0.194 -2.452 1.00 97.31 83 VAL A O 1
ATOM 635 N N . ALA A 1 84 ? -0.684 -1.940 -2.584 1.00 96.19 84 ALA A N 1
ATOM 636 C CA . ALA A 1 84 ? 0.554 -2.500 -3.092 1.00 96.19 84 ALA A CA 1
ATOM 637 C C . ALA A 1 84 ? 0.591 -2.441 -4.636 1.00 96.19 84 ALA A C 1
ATOM 639 O O . ALA A 1 84 ? 0.473 -1.361 -5.216 1.00 96.19 84 ALA A O 1
ATOM 640 N N . SER A 1 85 ? 0.851 -3.575 -5.293 1.00 95.81 85 SER A N 1
ATOM 641 C CA . SER A 1 85 ? 0.863 -3.768 -6.748 1.00 95.81 85 SER A CA 1
ATOM 642 C C . SER A 1 85 ? 1.002 -5.260 -7.047 1.00 95.81 85 SER A C 1
ATOM 644 O O . SER A 1 85 ? 1.596 -5.981 -6.243 1.00 95.81 85 SER A O 1
ATOM 646 N N . ILE A 1 86 ? 0.573 -5.718 -8.226 1.00 96.19 86 ILE A N 1
ATOM 647 C CA . ILE A 1 86 ? 1.001 -7.028 -8.743 1.00 96.19 86 ILE A CA 1
ATOM 648 C C . ILE A 1 86 ? 2.528 -7.180 -8.771 1.00 96.19 86 ILE A C 1
ATOM 650 O O . ILE A 1 86 ? 3.036 -8.268 -8.519 1.00 96.19 86 ILE A O 1
ATOM 654 N N . TYR A 1 87 ? 3.289 -6.096 -8.956 1.00 95.00 87 TYR A N 1
ATOM 655 C CA . TYR A 1 87 ? 4.755 -6.144 -8.896 1.00 95.00 87 TYR A CA 1
ATOM 656 C C . TYR A 1 87 ? 5.315 -6.229 -7.468 1.00 95.00 87 TYR A C 1
ATOM 658 O O . TYR A 1 87 ? 6.516 -6.380 -7.278 1.00 95.00 87 TYR A O 1
ATOM 666 N N . GLY A 1 88 ? 4.461 -6.158 -6.445 1.00 95.62 88 GLY A N 1
ATOM 667 C CA . GLY A 1 88 ? 4.819 -6.594 -5.095 1.00 95.62 88 GLY A CA 1
ATOM 668 C C . GLY A 1 88 ? 4.729 -8.112 -4.909 1.00 95.62 88 GLY A C 1
ATOM 669 O O . GLY A 1 88 ? 5.246 -8.634 -3.924 1.00 95.62 88 GLY A O 1
ATOM 670 N N . LEU A 1 89 ? 4.076 -8.818 -5.837 1.00 97.31 89 LEU A N 1
ATOM 671 C CA . LEU A 1 89 ? 3.872 -10.269 -5.803 1.00 97.31 89 LEU A CA 1
ATOM 672 C C . LEU A 1 89 ? 4.772 -11.004 -6.802 1.00 97.31 89 LEU A C 1
ATOM 674 O O . L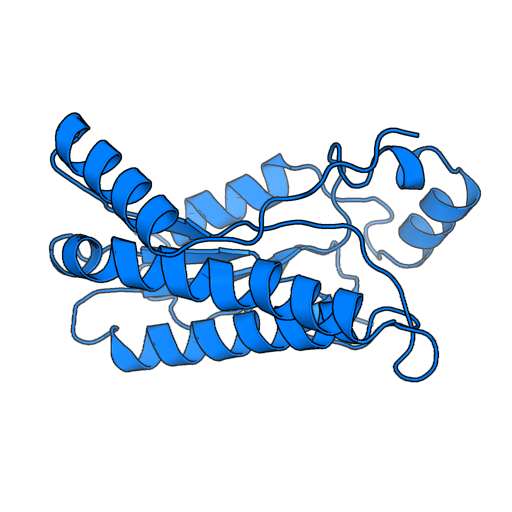EU A 1 89 ? 5.201 -12.123 -6.532 1.00 97.31 89 LEU A O 1
ATOM 678 N N . VAL A 1 90 ? 5.070 -10.376 -7.941 1.00 95.75 90 VAL A N 1
ATOM 679 C CA . VAL A 1 90 ? 5.908 -10.930 -9.012 1.00 95.75 90 VAL A CA 1
ATOM 680 C C . VAL A 1 90 ? 6.912 -9.897 -9.527 1.00 95.75 90 VAL A C 1
ATOM 682 O O . VAL A 1 90 ? 6.753 -8.700 -9.316 1.00 95.75 90 VAL A O 1
ATOM 685 N N . GLY A 1 91 ? 7.955 -10.347 -10.227 1.00 91.69 91 GLY A N 1
ATOM 686 C CA . GLY A 1 91 ? 8.946 -9.459 -10.842 1.00 91.69 91 GLY A CA 1
ATOM 687 C C . GLY A 1 91 ? 8.579 -9.023 -12.265 1.00 91.69 91 GLY A C 1
ATOM 688 O O . GLY A 1 91 ? 7.998 -9.791 -13.030 1.00 91.69 91 GLY A O 1
ATOM 689 N N . ARG A 1 92 ? 8.995 -7.810 -12.651 1.00 87.81 92 ARG A N 1
ATOM 690 C CA . ARG A 1 92 ? 8.915 -7.272 -14.022 1.00 87.81 92 ARG A CA 1
ATOM 691 C C . ARG A 1 92 ? 10.260 -6.636 -14.407 1.00 87.81 92 ARG A C 1
ATOM 693 O O . ARG A 1 92 ? 10.868 -5.965 -13.566 1.00 87.81 92 ARG A O 1
ATOM 700 N N . PRO A 1 93 ? 10.734 -6.795 -15.658 1.00 89.88 93 PRO A N 1
ATOM 701 C CA . PRO A 1 93 ? 11.902 -6.063 -16.140 1.00 89.88 93 PRO A CA 1
ATOM 702 C C . PRO A 1 93 ? 11.751 -4.550 -15.934 1.00 89.88 93 PRO A C 1
ATOM 704 O O . PRO A 1 93 ? 10.687 -3.990 -16.189 1.00 89.88 93 PRO A O 1
ATOM 707 N N . GLY A 1 94 ? 12.815 -3.893 -15.466 1.00 91.12 94 GLY A N 1
ATOM 708 C CA . GLY A 1 94 ? 12.835 -2.440 -15.269 1.00 91.12 94 GLY A CA 1
ATOM 709 C C . GLY A 1 94 ? 12.036 -1.928 -14.064 1.00 91.12 94 GLY A C 1
ATOM 710 O O . GLY A 1 94 ? 11.807 -0.730 -13.966 1.00 91.12 94 GLY A O 1
ATOM 711 N N . ALA A 1 95 ? 11.607 -2.788 -13.139 1.00 92.69 95 ALA A N 1
ATOM 712 C CA . ALA A 1 95 ? 10.815 -2.376 -11.977 1.00 92.69 95 ALA A CA 1
ATOM 713 C C . ALA A 1 95 ? 11.536 -2.617 -10.640 1.00 92.69 95 ALA A C 1
ATOM 715 O O . ALA A 1 95 ? 10.871 -2.882 -9.644 1.00 92.69 95 ALA A O 1
ATOM 716 N N . ALA A 1 96 ? 12.874 -2.570 -10.588 1.00 94.75 96 ALA A N 1
ATOM 717 C CA . ALA A 1 96 ? 13.639 -3.058 -9.433 1.00 94.75 96 ALA A CA 1
ATOM 718 C C . ALA A 1 96 ? 13.254 -2.369 -8.107 1.00 94.75 96 ALA A C 1
ATOM 720 O O . ALA A 1 96 ? 12.803 -3.033 -7.173 1.00 94.75 96 ALA A O 1
ATOM 721 N N . ALA A 1 97 ? 13.367 -1.039 -8.041 1.00 94.69 97 ALA A N 1
ATOM 722 C CA . ALA A 1 97 ? 13.027 -0.275 -6.839 1.00 94.69 97 ALA A CA 1
ATOM 723 C C . ALA A 1 97 ? 11.529 -0.344 -6.499 1.00 94.69 97 ALA A C 1
ATOM 725 O O . ALA A 1 97 ? 11.153 -0.510 -5.340 1.00 94.69 97 ALA A O 1
ATOM 726 N N . TYR A 1 98 ? 10.672 -0.266 -7.521 1.00 93.38 98 TYR A N 1
ATOM 727 C CA . TYR A 1 98 ? 9.220 -0.331 -7.362 1.00 93.38 98 TYR A CA 1
ATOM 728 C C . TYR A 1 98 ? 8.766 -1.680 -6.790 1.00 93.38 98 TYR A C 1
ATOM 730 O O . TYR A 1 98 ? 8.032 -1.720 -5.805 1.00 93.38 98 TYR A O 1
ATOM 738 N N . SER A 1 99 ? 9.247 -2.784 -7.368 1.00 95.19 99 SER A N 1
ATOM 739 C CA . SER A 1 99 ? 8.905 -4.146 -6.941 1.00 95.19 99 SER A CA 1
ATOM 740 C C . SER A 1 99 ? 9.422 -4.422 -5.532 1.00 95.19 99 SER A C 1
ATOM 742 O O . SER A 1 99 ? 8.699 -4.983 -4.716 1.00 95.19 99 SER A O 1
ATOM 744 N N . ALA A 1 100 ? 10.637 -3.962 -5.202 1.00 96.12 100 ALA A N 1
ATOM 745 C CA . ALA A 1 100 ? 11.173 -4.070 -3.847 1.00 96.12 100 ALA A CA 1
ATOM 746 C C . ALA A 1 100 ? 10.299 -3.321 -2.829 1.00 96.12 100 ALA A C 1
ATOM 748 O O . ALA A 1 100 ? 9.920 -3.887 -1.804 1.00 96.12 100 ALA A O 1
ATOM 749 N N . ALA A 1 101 ? 9.922 -2.074 -3.125 1.00 95.75 101 ALA A N 1
ATOM 750 C CA . ALA A 1 101 ? 9.091 -1.283 -2.225 1.00 95.75 101 ALA A CA 1
ATOM 751 C C . ALA A 1 101 ? 7.684 -1.883 -2.062 1.00 95.75 101 ALA A C 1
ATOM 753 O O . ALA A 1 101 ? 7.214 -2.060 -0.939 1.00 95.75 101 ALA A O 1
ATOM 754 N N . LYS A 1 102 ? 7.022 -2.256 -3.168 1.00 96.12 102 LYS A N 1
ATOM 755 C CA . LYS A 1 102 ? 5.677 -2.855 -3.147 1.00 96.12 102 LYS A CA 1
ATOM 756 C C . LYS A 1 102 ? 5.668 -4.264 -2.548 1.00 96.12 102 LYS A C 1
ATOM 758 O O . LYS A 1 102 ? 4.713 -4.602 -1.856 1.00 96.12 102 LYS A O 1
ATOM 763 N N . GLY A 1 103 ? 6.732 -5.047 -2.722 1.00 97.81 103 GLY A N 1
ATOM 764 C CA . GLY A 1 103 ? 6.930 -6.314 -2.011 1.00 97.81 103 GLY A CA 1
ATOM 765 C C . GLY A 1 103 ? 7.111 -6.105 -0.506 1.00 97.81 103 GLY A C 1
ATOM 766 O O . GLY A 1 103 ? 6.550 -6.844 0.303 1.00 97.81 103 GLY A O 1
ATOM 767 N N . GLY A 1 104 ? 7.804 -5.029 -0.120 1.00 98.25 104 GLY A N 1
ATOM 768 C CA . GLY A 1 104 ? 7.867 -4.561 1.262 1.00 98.25 104 GLY A CA 1
ATOM 769 C C . GLY A 1 104 ? 6.484 -4.247 1.834 1.00 98.25 104 GLY A C 1
ATOM 770 O O . GLY A 1 104 ? 6.170 -4.709 2.924 1.00 98.25 104 GLY A O 1
ATOM 771 N N . VAL A 1 105 ? 5.624 -3.545 1.087 1.00 98.38 105 VAL A N 1
ATOM 772 C CA . VAL A 1 105 ? 4.240 -3.246 1.506 1.00 98.38 105 VAL A CA 1
ATOM 773 C C . VAL A 1 105 ? 3.415 -4.523 1.664 1.00 98.38 105 VAL A C 1
ATOM 775 O O . VAL A 1 105 ? 2.697 -4.676 2.654 1.00 98.38 105 VAL A O 1
ATOM 778 N N . VAL A 1 106 ? 3.543 -5.461 0.722 1.00 98.62 106 VAL A N 1
ATOM 779 C CA . VAL A 1 106 ? 2.875 -6.770 0.776 1.00 98.62 106 VAL A CA 1
ATOM 780 C C . VAL A 1 106 ? 3.225 -7.507 2.069 1.00 98.62 106 VAL A C 1
ATOM 782 O O . VAL A 1 106 ? 2.340 -8.048 2.735 1.00 98.62 106 VAL A O 1
ATOM 785 N N . ASN A 1 107 ? 4.506 -7.521 2.447 1.00 98.75 107 ASN A N 1
ATOM 786 C CA . ASN A 1 107 ? 4.931 -8.212 3.658 1.00 98.75 107 ASN A CA 1
ATOM 787 C C . ASN A 1 107 ? 4.623 -7.425 4.938 1.00 98.75 107 ASN A C 1
ATOM 789 O O . ASN A 1 107 ? 4.163 -8.015 5.908 1.00 98.75 107 ASN A O 1
ATOM 793 N N . LEU A 1 108 ? 4.792 -6.101 4.922 1.00 98.69 108 LEU A N 1
ATOM 794 C CA . LEU A 1 108 ? 4.423 -5.218 6.029 1.00 98.69 108 LEU A CA 1
ATOM 795 C C . LEU A 1 108 ? 2.937 -5.360 6.383 1.00 98.69 108 LEU A C 1
ATOM 797 O O . LEU A 1 108 ? 2.586 -5.392 7.552 1.00 98.69 108 LEU A O 1
ATOM 801 N N . THR A 1 109 ? 2.069 -5.513 5.383 1.00 98.81 109 THR A N 1
ATOM 802 C CA . THR A 1 109 ? 0.634 -5.764 5.591 1.00 98.81 109 THR A CA 1
ATOM 803 C C . THR A 1 109 ? 0.383 -7.029 6.412 1.00 98.81 109 THR A C 1
ATOM 805 O O . THR A 1 109 ? -0.471 -7.022 7.295 1.00 98.81 109 THR A O 1
ATOM 808 N N . ARG A 1 110 ? 1.132 -8.108 6.147 1.00 98.88 110 ARG A N 1
ATOM 809 C CA . ARG A 1 110 ? 1.028 -9.348 6.929 1.00 98.88 110 ARG A CA 1
ATOM 810 C C . ARG A 1 110 ? 1.490 -9.129 8.362 1.00 98.88 110 ARG A C 1
ATOM 812 O O . ARG A 1 110 ? 0.808 -9.576 9.271 1.00 98.88 110 ARG A O 1
ATOM 819 N N . GLU A 1 111 ? 2.600 -8.420 8.543 1.00 98.81 111 GLU A N 1
ATOM 820 C CA . GLU A 1 111 ? 3.137 -8.132 9.875 1.00 98.81 111 GLU A CA 1
ATOM 821 C C . GLU A 1 111 ? 2.151 -7.311 10.712 1.00 98.81 111 GLU A C 1
ATOM 823 O O . GLU A 1 111 ? 1.801 -7.714 11.813 1.00 98.81 111 GLU A O 1
ATOM 828 N N . ILE A 1 112 ? 1.595 -6.230 10.152 1.00 98.75 112 ILE A N 1
ATOM 829 C CA . ILE A 1 112 ? 0.573 -5.408 10.823 1.00 98.75 112 ILE A CA 1
ATOM 830 C C . ILE A 1 112 ? -0.633 -6.269 11.227 1.00 98.75 112 ILE A C 1
ATOM 832 O O . ILE A 1 112 ? -1.145 -6.139 12.336 1.00 98.75 112 ILE A O 1
ATOM 836 N N . ALA A 1 113 ? -1.095 -7.153 10.339 1.00 98.81 113 ALA A N 1
ATOM 837 C CA . ALA A 1 113 ? -2.210 -8.043 10.641 1.00 98.81 113 ALA A CA 1
ATOM 838 C C . ALA A 1 113 ? -1.900 -8.990 11.810 1.00 98.81 113 ALA A C 1
ATOM 840 O O . ALA A 1 113 ? -2.763 -9.215 12.652 1.00 98.81 113 ALA A O 1
ATOM 841 N N . VAL A 1 114 ? -0.684 -9.541 11.865 1.00 98.81 114 VAL A N 1
ATOM 842 C CA . VAL A 1 114 ? -0.245 -10.433 12.948 1.00 98.81 114 VAL A CA 1
ATOM 843 C C . VAL A 1 114 ? -0.131 -9.674 14.269 1.00 98.81 114 VAL A C 1
ATOM 845 O O . VAL A 1 114 ? -0.634 -10.155 15.284 1.00 98.81 114 VAL A O 1
ATOM 848 N N . ASP A 1 115 ? 0.475 -8.489 14.248 1.00 98.75 115 ASP A N 1
ATOM 849 C CA . ASP A 1 115 ? 0.754 -7.695 15.446 1.00 98.75 115 ASP A CA 1
ATOM 850 C C . ASP A 1 115 ? -0.510 -7.145 16.113 1.00 98.75 115 ASP A C 1
ATOM 852 O O . ASP A 1 115 ? -0.561 -7.043 17.339 1.00 98.75 115 ASP A O 1
ATOM 856 N N . TYR A 1 116 ? -1.523 -6.771 15.324 1.00 98.75 116 TYR A N 1
ATOM 857 C CA . TYR A 1 116 ? -2.652 -5.975 15.820 1.00 98.75 116 TYR A CA 1
ATOM 858 C C . TYR A 1 116 ? -4.018 -6.662 15.730 1.00 98.75 116 TYR A C 1
ATOM 860 O O . TYR A 1 116 ? -5.009 -6.082 16.173 1.00 98.75 116 TYR A O 1
ATOM 868 N N . ALA A 1 117 ? -4.091 -7.914 15.263 1.00 98.50 117 ALA A N 1
ATOM 869 C CA . ALA A 1 117 ? -5.348 -8.670 15.261 1.00 98.50 117 ALA A CA 1
ATOM 870 C C . ALA A 1 117 ? -5.945 -8.850 16.669 1.00 98.50 117 ALA A C 1
ATOM 872 O O . ALA A 1 117 ? -7.164 -8.820 16.822 1.00 98.50 117 ALA A O 1
ATOM 873 N N . SER A 1 118 ? -5.118 -9.019 17.711 1.00 98.25 118 SER A N 1
ATOM 874 C CA . SER A 1 118 ? -5.611 -9.118 19.096 1.00 98.25 118 SER A CA 1
ATOM 875 C C . SER A 1 118 ? -6.160 -7.799 19.643 1.00 98.25 118 SER A C 1
ATOM 877 O O . SER A 1 118 ? -6.904 -7.823 20.618 1.00 98.25 118 SER A O 1
ATOM 879 N N . ASP A 1 119 ? -5.801 -6.676 19.017 1.00 98.50 119 ASP A N 1
ATOM 880 C CA . ASP A 1 119 ? -6.337 -5.345 19.309 1.00 98.50 119 ASP A CA 1
ATOM 881 C C . ASP A 1 119 ? -7.555 -5.005 18.422 1.00 98.50 119 ASP A C 1
ATOM 883 O O . ASP A 1 119 ? -7.911 -3.838 18.303 1.00 98.50 119 ASP A O 1
ATOM 887 N N . GLY A 1 120 ? -8.139 -5.995 17.734 1.00 97.88 120 GLY A N 1
ATOM 888 C CA . GLY A 1 120 ? -9.304 -5.814 16.859 1.00 97.88 120 GLY A CA 1
ATOM 889 C C . GLY A 1 120 ? -8.995 -5.240 15.473 1.00 97.88 120 GLY A C 1
ATOM 890 O O . GLY A 1 120 ? -9.876 -5.203 14.619 1.00 97.88 120 GLY A O 1
ATOM 891 N N . VAL A 1 121 ? -7.745 -4.847 15.196 1.00 98.75 121 VAL A N 1
ATOM 892 C CA . VAL A 1 121 ? -7.379 -4.195 13.932 1.00 98.75 121 VAL A CA 1
ATOM 893 C C . VAL A 1 121 ? -7.131 -5.219 12.827 1.00 98.75 121 VAL A C 1
ATOM 895 O O . VAL A 1 121 ? -6.305 -6.127 12.956 1.00 98.75 121 VAL A O 1
ATOM 898 N N . ARG A 1 122 ? -7.787 -5.027 11.680 1.00 98.81 122 ARG A N 1
ATOM 899 C CA . ARG A 1 122 ? -7.521 -5.801 10.455 1.00 98.81 122 ARG A CA 1
ATOM 900 C C . ARG A 1 122 ? -6.568 -5.048 9.536 1.00 98.81 122 ARG A C 1
ATOM 902 O O . ARG A 1 122 ? -6.653 -3.832 9.415 1.00 98.81 122 ARG A O 1
ATOM 909 N N . ALA A 1 123 ? -5.700 -5.754 8.819 1.00 98.81 123 ALA A N 1
ATOM 910 C CA . ALA A 1 123 ? -4.846 -5.135 7.808 1.00 98.81 123 ALA A CA 1
ATOM 911 C C . ALA A 1 123 ? -4.798 -5.981 6.541 1.00 98.81 123 ALA A C 1
ATOM 913 O O . ALA A 1 123 ? -4.445 -7.153 6.595 1.00 98.81 123 ALA A O 1
ATOM 914 N N . ASN A 1 124 ? -5.138 -5.402 5.393 1.00 98.88 124 ASN A N 1
ATOM 915 C CA . ASN A 1 124 ? -5.147 -6.094 4.108 1.00 98.88 124 ASN A CA 1
ATOM 916 C C . ASN A 1 124 ? -4.501 -5.247 3.015 1.00 98.88 124 ASN A C 1
ATOM 918 O O . ASN A 1 124 ? -4.414 -4.026 3.102 1.00 98.88 124 ASN A O 1
ATOM 922 N N . GLY A 1 125 ? -4.036 -5.918 1.973 1.00 98.44 125 GLY A N 1
ATOM 923 C CA . GLY A 1 125 ? -3.377 -5.327 0.827 1.00 98.44 125 GLY A CA 1
ATOM 924 C C . GLY A 1 125 ? -4.234 -5.486 -0.419 1.00 98.44 125 GLY A C 1
ATOM 925 O O . GLY A 1 125 ? -4.781 -6.560 -0.666 1.00 98.44 125 GLY A O 1
ATOM 926 N N . ILE A 1 126 ? -4.299 -4.445 -1.239 1.00 98.56 126 ILE A N 1
ATOM 927 C CA . ILE A 1 126 ? -4.806 -4.525 -2.610 1.00 98.56 126 ILE A CA 1
ATOM 928 C C . ILE A 1 126 ? -3.595 -4.491 -3.533 1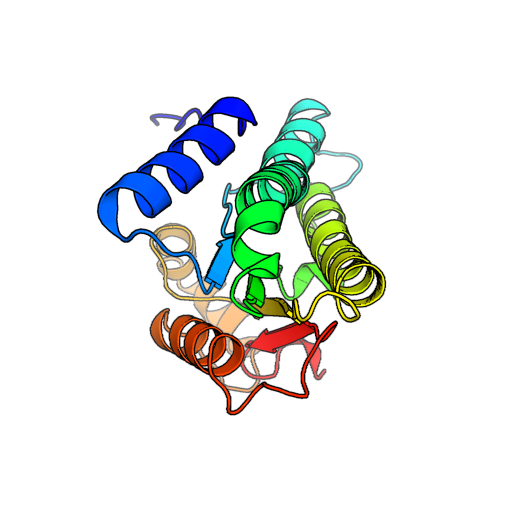.00 98.56 126 ILE A C 1
ATOM 930 O O . ILE A 1 126 ? -2.718 -3.645 -3.374 1.00 98.56 126 ILE A O 1
ATOM 934 N N . CYS A 1 127 ? -3.527 -5.407 -4.494 1.00 98.00 127 CYS A N 1
ATOM 935 C CA . CYS A 1 127 ? -2.446 -5.509 -5.471 1.00 98.00 127 CYS A CA 1
ATOM 936 C C . CYS A 1 127 ? -3.004 -5.251 -6.879 1.00 98.00 127 CYS A C 1
ATOM 938 O O . CYS A 1 127 ? -3.302 -6.210 -7.593 1.00 98.00 127 CYS A O 1
ATOM 940 N N . PRO A 1 128 ? -3.181 -3.979 -7.289 1.00 96.94 128 PRO A N 1
ATOM 941 C CA . PRO A 1 128 ? -3.713 -3.668 -8.608 1.00 96.94 128 PRO A CA 1
ATOM 942 C C . PRO A 1 128 ? -2.780 -4.131 -9.726 1.00 96.94 128 PRO A C 1
ATOM 944 O O . PRO A 1 128 ? -1.551 -4.051 -9.589 1.00 96.94 128 PRO A O 1
ATOM 947 N N . GLY A 1 129 ? -3.385 -4.565 -10.832 1.00 94.44 129 GLY A N 1
ATOM 948 C CA . GLY A 1 129 ? -2.753 -4.586 -12.148 1.00 94.44 129 GLY A CA 1
ATOM 949 C C . GLY A 1 129 ? -2.681 -3.181 -12.753 1.00 94.44 129 GLY A C 1
ATOM 950 O O . GLY A 1 129 ? -2.538 -2.186 -12.043 1.00 94.44 129 GLY A O 1
ATOM 951 N N . PHE A 1 130 ? -2.789 -3.086 -14.076 1.00 92.50 130 PHE A N 1
ATOM 952 C CA . PHE A 1 130 ? -2.879 -1.791 -14.750 1.00 92.50 130 PHE A CA 1
ATOM 953 C C . PHE A 1 130 ? -4.288 -1.209 -14.614 1.00 92.50 130 PHE A C 1
ATOM 955 O O . PHE A 1 130 ? -5.272 -1.889 -14.907 1.00 92.50 130 PHE A O 1
ATOM 962 N N . VAL A 1 131 ? -4.362 0.049 -14.180 1.00 92.56 131 VAL A N 1
ATOM 963 C CA . VAL A 1 131 ? -5.603 0.793 -13.925 1.00 92.56 131 VAL A CA 1
ATOM 964 C C . VAL A 1 131 ? -5.572 2.081 -14.742 1.00 92.56 131 VAL A C 1
ATOM 966 O O . VAL A 1 131 ? -4.507 2.681 -14.860 1.00 92.56 131 VAL A O 1
ATOM 969 N N . GLU A 1 132 ? -6.701 2.506 -15.296 1.00 91.06 132 GLU A N 1
ATOM 970 C CA . GLU A 1 132 ? -6.861 3.787 -15.995 1.00 91.06 132 GLU A CA 1
ATOM 971 C C . GLU A 1 132 ? -6.919 4.936 -14.976 1.00 91.06 132 GLU A C 1
ATOM 973 O O . GLU A 1 132 ? -7.878 5.073 -14.224 1.00 91.06 132 GLU A O 1
ATOM 978 N N . THR A 1 133 ? -5.836 5.704 -14.862 1.00 85.12 133 THR A N 1
ATOM 979 C CA . THR A 1 133 ? -5.671 6.793 -13.888 1.00 85.12 133 THR A CA 1
ATOM 980 C C . THR A 1 133 ? -4.759 7.858 -14.481 1.00 85.12 133 THR A C 1
ATOM 982 O O . THR A 1 133 ? -3.908 7.539 -15.304 1.00 85.12 133 THR A O 1
ATOM 985 N N . SER A 1 134 ? -4.754 9.069 -13.923 1.00 80.75 134 SER A N 1
ATOM 986 C CA . SER A 1 134 ? -3.830 10.131 -14.359 1.00 80.75 134 SER A CA 1
ATOM 987 C C . SER A 1 134 ? -2.338 9.756 -14.342 1.00 80.75 134 SER A C 1
ATOM 989 O O . SER A 1 134 ? -1.536 10.414 -14.993 1.00 80.75 134 SER A O 1
ATOM 991 N N . MET A 1 135 ? -1.935 8.714 -13.603 1.00 73.81 135 MET A N 1
ATOM 992 C CA . MET A 1 135 ? -0.558 8.201 -13.615 1.00 73.81 135 MET A CA 1
ATOM 993 C C . MET A 1 135 ? -0.245 7.336 -14.844 1.00 73.81 135 MET A C 1
ATOM 995 O O . MET A 1 135 ? 0.913 7.219 -15.242 1.00 73.81 135 MET A O 1
ATOM 999 N N . THR A 1 136 ? -1.257 6.683 -15.403 1.00 80.50 136 THR A N 1
ATOM 1000 C CA . THR A 1 136 ? -1.143 5.727 -16.504 1.00 80.50 136 THR A CA 1
ATOM 1001 C C . THR A 1 136 ? -1.616 6.307 -17.832 1.00 80.50 136 THR A C 1
ATOM 1003 O O . THR A 1 136 ? -1.184 5.782 -18.851 1.00 80.50 136 THR A O 1
ATOM 1006 N N . ASP A 1 137 ? -2.395 7.395 -17.838 1.00 82.06 137 ASP A N 1
ATOM 1007 C CA . ASP A 1 137 ? -2.948 8.042 -19.041 1.00 82.06 137 ASP A CA 1
ATOM 1008 C C . ASP A 1 137 ? -1.905 8.222 -20.159 1.00 82.06 137 ASP A C 1
ATOM 1010 O O . ASP A 1 137 ? -2.078 7.689 -21.250 1.00 82.06 137 ASP A O 1
ATOM 1014 N N . GLU A 1 138 ? -0.751 8.845 -19.873 1.00 79.44 138 GLU A N 1
ATOM 1015 C CA . GLU A 1 138 ? 0.303 9.076 -20.885 1.00 79.44 138 GLU A CA 1
ATOM 1016 C C . GLU A 1 138 ? 0.866 7.784 -21.506 1.00 79.44 138 GLU A C 1
ATOM 1018 O O . GLU A 1 138 ? 1.381 7.789 -22.629 1.00 79.44 138 GLU A O 1
ATOM 1023 N N . TYR A 1 139 ? 0.817 6.674 -20.767 1.00 79.94 139 TYR A N 1
ATOM 1024 C CA . TYR A 1 139 ? 1.242 5.367 -21.258 1.00 79.94 139 TYR A CA 1
ATOM 1025 C C . TYR A 1 139 ? 0.109 4.655 -21.998 1.00 79.94 139 TYR A C 1
ATOM 1027 O O . TYR A 1 139 ? 0.360 4.005 -23.008 1.00 79.94 139 TYR A O 1
ATOM 1035 N N . LEU A 1 140 ? -1.128 4.773 -21.514 1.00 83.94 140 LEU A N 1
ATOM 1036 C CA . LEU A 1 140 ? -2.309 4.152 -22.114 1.00 83.94 140 LEU A CA 1
ATOM 1037 C C . LEU A 1 140 ? -2.705 4.814 -23.440 1.00 83.94 140 LEU A C 1
ATOM 1039 O O . LEU A 1 140 ? -3.202 4.121 -24.322 1.00 83.94 140 LEU A O 1
ATOM 1043 N N . ASP A 1 141 ? -2.381 6.094 -23.631 1.00 86.06 141 ASP A N 1
ATOM 1044 C CA . ASP A 1 141 ? -2.524 6.799 -24.911 1.00 86.06 141 ASP A CA 1
ATOM 1045 C C . ASP A 1 141 ? -1.583 6.255 -26.004 1.00 86.06 141 ASP A C 1
ATOM 1047 O O . ASP A 1 141 ? -1.784 6.489 -27.200 1.00 86.06 141 ASP A O 1
ATOM 1051 N N . GLN A 1 142 ? -0.537 5.511 -25.625 1.00 88.12 142 GLN A N 1
ATOM 1052 C CA . GLN A 1 142 ? 0.365 4.871 -26.576 1.00 88.12 142 GLN A CA 1
ATOM 1053 C C . GLN A 1 142 ? -0.236 3.539 -27.021 1.00 88.12 142 GLN A C 1
ATOM 1055 O O . GLN A 1 142 ? -0.109 2.531 -26.327 1.00 88.12 142 GLN A O 1
ATOM 1060 N N . GLU A 1 143 ? -0.825 3.513 -28.219 1.00 89.31 143 GLU A N 1
ATOM 1061 C CA . GLU A 1 143 ? -1.517 2.341 -28.783 1.00 89.31 143 GLU A CA 1
ATOM 1062 C C . GLU A 1 143 ? -0.709 1.038 -28.649 1.00 89.31 143 GLU A C 1
ATOM 1064 O O . GLU A 1 143 ? -1.234 0.016 -28.221 1.00 89.31 143 GLU A O 1
ATOM 1069 N N . GLN A 1 144 ? 0.600 1.075 -28.923 1.00 89.94 144 GLN A N 1
ATOM 1070 C CA . GLN A 1 144 ? 1.468 -0.103 -28.790 1.00 89.94 144 GLN A CA 1
ATOM 1071 C C . GLN A 1 144 ? 1.582 -0.609 -27.347 1.00 89.94 144 GLN A C 1
ATOM 1073 O O . GLN A 1 144 ? 1.623 -1.817 -27.116 1.00 89.94 144 GLN A O 1
ATOM 1078 N N . PHE A 1 145 ? 1.660 0.302 -26.377 1.00 87.69 145 PHE A N 1
ATOM 1079 C CA . PHE A 1 145 ? 1.723 -0.061 -24.967 1.00 87.69 145 PHE A CA 1
ATOM 1080 C C . PHE A 1 145 ? 0.368 -0.574 -24.485 1.00 87.69 145 PHE A C 1
ATOM 1082 O O . PHE A 1 145 ? 0.315 -1.608 -23.823 1.00 87.69 145 PHE A O 1
ATOM 1089 N N . TYR A 1 146 ? -0.724 0.083 -24.874 1.00 89.19 146 TYR A N 1
ATOM 1090 C CA . TYR A 1 146 ? -2.071 -0.377 -24.557 1.00 89.19 146 TYR A CA 1
ATOM 1091 C C . TYR A 1 146 ? -2.342 -1.783 -25.106 1.00 89.19 146 TYR A C 1
ATOM 1093 O O . TYR A 1 146 ? -2.789 -2.653 -24.361 1.00 89.19 146 TYR A O 1
ATOM 1101 N N . GLU A 1 147 ? -2.003 -2.048 -26.369 1.00 91.69 147 GLU A N 1
ATOM 1102 C CA . GLU A 1 147 ? -2.154 -3.375 -26.977 1.00 91.69 147 GLU A CA 1
ATOM 1103 C C . GLU A 1 147 ? -1.247 -4.427 -26.321 1.00 91.69 147 GLU A C 1
ATOM 1105 O O . GLU A 1 147 ? -1.659 -5.575 -26.140 1.00 91.69 147 GLU A O 1
ATOM 1110 N N . LEU A 1 148 ? -0.042 -4.047 -25.875 1.00 90.25 148 LEU A N 1
ATOM 1111 C CA . LEU A 1 148 ? 0.810 -4.927 -25.072 1.00 90.25 148 LEU A CA 1
ATOM 1112 C C . LEU A 1 148 ? 0.130 -5.304 -23.750 1.00 90.25 148 LEU A C 1
ATOM 1114 O O . LEU A 1 148 ? 0.103 -6.482 -23.397 1.00 90.25 148 LEU A O 1
ATOM 1118 N N . LEU A 1 149 ? -0.412 -4.324 -23.021 1.00 90.75 149 LEU A N 1
ATOM 1119 C CA . LEU A 1 149 ? -1.128 -4.580 -21.771 1.00 90.75 149 LEU A CA 1
ATOM 1120 C C . LEU A 1 149 ? -2.359 -5.447 -22.015 1.00 90.75 149 LEU A C 1
ATOM 1122 O O . LEU A 1 149 ? -2.553 -6.451 -21.339 1.00 90.75 149 LEU A O 1
ATOM 1126 N N . ARG A 1 150 ? -3.154 -5.111 -23.030 1.00 92.00 150 ARG A N 1
ATOM 1127 C CA . ARG A 1 150 ? -4.322 -5.882 -23.452 1.00 92.00 150 ARG A CA 1
ATOM 1128 C C . ARG A 1 150 ? -3.969 -7.332 -23.777 1.00 92.00 150 ARG A C 1
ATOM 1130 O O . ARG A 1 150 ? -4.713 -8.225 -23.391 1.00 92.00 150 ARG A O 1
ATOM 1137 N N . GLY A 1 151 ? -2.855 -7.571 -24.465 1.00 92.75 151 GLY A N 1
ATOM 1138 C CA . GLY A 1 151 ? -2.392 -8.916 -24.804 1.00 92.75 151 GLY A CA 1
ATOM 1139 C C . GLY A 1 151 ? -1.848 -9.710 -23.612 1.00 92.75 151 GLY A C 1
ATOM 1140 O O . GLY A 1 151 ? -1.853 -10.937 -23.654 1.00 92.75 151 GLY A O 1
ATOM 1141 N N . GLN A 1 152 ? -1.385 -9.028 -22.562 1.00 91.75 152 GLN A N 1
ATOM 1142 C CA . GLN A 1 152 ? -0.858 -9.640 -21.337 1.00 91.75 152 GLN A CA 1
ATOM 1143 C C . GLN A 1 152 ? -1.920 -9.797 -20.234 1.00 91.75 152 GLN A C 1
ATOM 1145 O O . GLN A 1 152 ? -1.730 -10.591 -19.318 1.00 91.75 152 GLN A O 1
ATOM 1150 N N . THR A 1 153 ? -3.050 -9.090 -20.313 1.00 95.94 153 THR A N 1
ATOM 1151 C CA . THR A 1 153 ? -4.176 -9.257 -19.386 1.00 95.94 153 THR A CA 1
ATOM 1152 C C . THR A 1 153 ? -5.193 -10.252 -19.956 1.00 95.94 153 THR A C 1
ATOM 1154 O O . THR A 1 153 ? -5.782 -9.967 -20.997 1.00 95.94 153 THR A O 1
ATOM 1157 N N . PRO A 1 154 ? -5.527 -11.363 -19.273 1.00 97.12 154 PRO A N 1
ATOM 1158 C CA . PRO A 1 154 ? -6.543 -12.310 -19.746 1.00 97.12 154 PRO A CA 1
ATOM 1159 C C . PRO A 1 154 ? -7.924 -11.692 -19.998 1.00 97.12 154 PRO A C 1
ATOM 1161 O O . PRO A 1 154 ? -8.615 -12.080 -20.938 1.00 97.12 154 PRO A O 1
ATOM 1164 N N . MET A 1 155 ? -8.325 -10.694 -19.204 1.00 97.50 155 MET A N 1
ATOM 1165 C CA . MET A 1 155 ? -9.555 -9.920 -19.438 1.00 97.50 155 MET A CA 1
ATOM 1166 C C . MET A 1 155 ? -9.463 -8.911 -20.601 1.00 97.50 155 MET A C 1
ATOM 1168 O O . MET A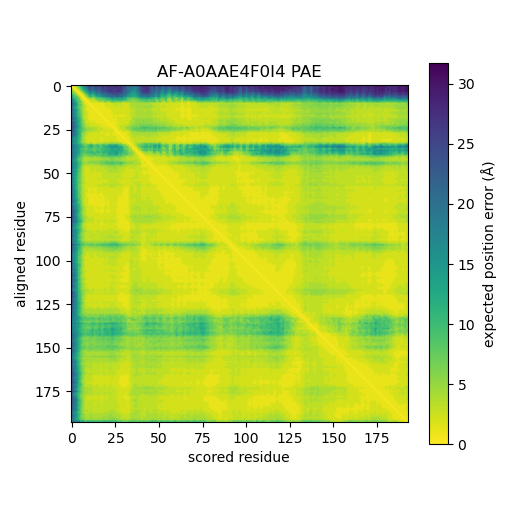 1 155 ? -10.447 -8.231 -20.886 1.00 97.50 155 MET A O 1
ATOM 1172 N N . ALA A 1 156 ? -8.313 -8.808 -21.274 1.00 95.88 156 ALA A N 1
ATOM 1173 C CA . ALA A 1 156 ? -8.065 -7.977 -22.451 1.00 95.88 156 ALA A CA 1
ATOM 1174 C C . ALA A 1 156 ? -8.435 -6.490 -22.283 1.00 95.88 156 ALA A C 1
ATOM 1176 O O . ALA A 1 156 ? -8.894 -5.840 -23.225 1.00 95.88 156 ALA A O 1
ATOM 1177 N N . ARG A 1 157 ? -8.245 -5.955 -21.073 1.00 94.75 157 ARG A N 1
ATOM 1178 C CA . ARG A 1 157 ? -8.430 -4.539 -20.738 1.00 94.75 157 ARG A CA 1
ATOM 1179 C C . ARG A 1 157 ? -7.647 -4.169 -19.484 1.00 94.75 157 ARG A C 1
ATOM 1181 O O . ARG A 1 157 ? -7.258 -5.047 -18.714 1.00 94.75 157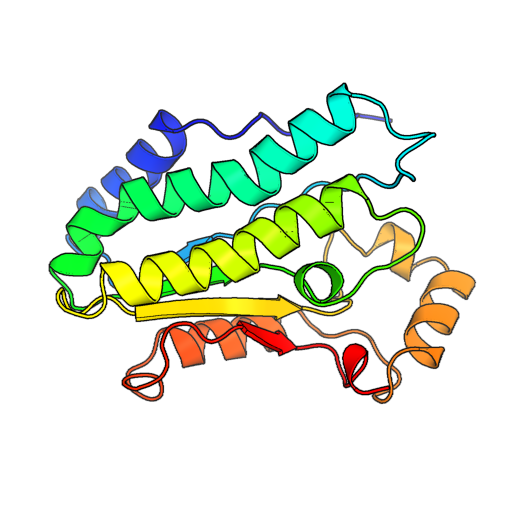 ARG A O 1
ATOM 1188 N N . VAL A 1 158 ? -7.476 -2.873 -19.261 1.00 94.00 158 VAL A N 1
ATOM 1189 C CA . VAL A 1 158 ? -7.072 -2.332 -17.957 1.00 94.00 158 VAL A CA 1
ATOM 1190 C C . VAL A 1 158 ? -8.284 -2.214 -17.027 1.00 94.00 158 VAL A C 1
ATOM 1192 O O . VAL A 1 158 ? -9.438 -2.227 -17.475 1.00 94.00 158 VAL A O 1
ATOM 1195 N N . ALA A 1 159 ? -8.023 -2.153 -15.726 1.00 95.56 159 ALA A N 1
ATOM 1196 C CA . ALA A 1 159 ? -9.053 -1.919 -14.724 1.00 95.56 159 ALA A CA 1
ATOM 1197 C C . ALA A 1 159 ? -9.464 -0.440 -14.685 1.00 95.56 159 ALA A C 1
ATOM 1199 O O . ALA A 1 159 ? -8.676 0.445 -15.017 1.00 95.56 159 ALA A O 1
ATOM 1200 N N . GLN A 1 160 ? -10.685 -0.181 -14.239 1.00 95.62 160 GLN A N 1
ATOM 1201 C CA . GLN A 1 160 ? -11.172 1.150 -13.894 1.00 95.62 160 GLN A CA 1
ATOM 1202 C C . GLN A 1 160 ? -10.906 1.439 -12.402 1.00 95.62 160 GLN A C 1
ATOM 1204 O O . GLN A 1 160 ? -10.872 0.497 -11.599 1.00 95.62 160 GLN A O 1
ATOM 1209 N N . PRO A 1 161 ? -10.726 2.707 -11.985 1.00 93.94 161 PRO A N 1
ATOM 1210 C CA . PRO A 1 161 ? -10.501 3.073 -10.582 1.00 93.94 161 PRO A CA 1
ATOM 1211 C C . PRO A 1 161 ? -11.552 2.514 -9.616 1.00 93.94 161 PRO A C 1
ATOM 1213 O O . PRO A 1 161 ? -11.221 2.092 -8.506 1.00 93.94 161 PRO A O 1
ATOM 1216 N N . GLU A 1 162 ? -12.810 2.450 -10.046 1.00 96.31 162 GLU A N 1
ATOM 1217 C CA . GLU A 1 162 ? -13.938 1.946 -9.263 1.00 96.31 162 GLU A CA 1
ATOM 1218 C C . GLU A 1 162 ? -13.792 0.458 -8.930 1.00 96.31 162 GLU A C 1
ATOM 1220 O O . GLU A 1 162 ? -14.279 0.013 -7.892 1.00 96.31 162 GLU A O 1
ATOM 1225 N N . GLU A 1 163 ? -13.082 -0.318 -9.753 1.00 96.94 163 GLU A N 1
ATOM 1226 C CA . GLU A 1 163 ? -12.810 -1.734 -9.479 1.00 96.94 163 GLU A CA 1
ATOM 1227 C C . GLU A 1 163 ? -11.812 -1.899 -8.322 1.00 96.94 163 GLU A C 1
ATOM 1229 O O . GLU A 1 163 ? -11.903 -2.853 -7.550 1.00 96.94 163 GLU A O 1
ATOM 1234 N N . ILE A 1 164 ? -10.899 -0.938 -8.143 1.00 96.88 164 ILE A N 1
ATOM 1235 C CA . ILE A 1 164 ? -9.997 -0.886 -6.983 1.00 96.88 164 ILE A CA 1
ATOM 1236 C C . ILE A 1 164 ? -10.744 -0.347 -5.758 1.00 96.88 164 ILE A C 1
ATOM 1238 O O . ILE A 1 164 ? -10.649 -0.919 -4.670 1.00 96.88 164 ILE A O 1
ATOM 1242 N N . GLY A 1 165 ? -11.527 0.720 -5.944 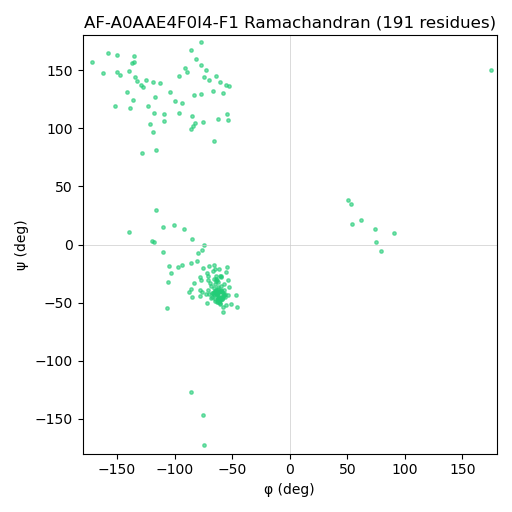1.00 96.31 165 GLY A N 1
ATOM 1243 C CA . GLY A 1 165 ? -12.347 1.325 -4.893 1.00 96.31 165 GLY A CA 1
ATOM 1244 C C . GLY A 1 165 ? -13.367 0.351 -4.299 1.00 96.31 165 GLY A C 1
ATOM 1245 O O . GLY A 1 165 ? -13.525 0.294 -3.082 1.00 96.31 165 GLY A O 1
ATOM 1246 N N . GLY A 1 166 ? -13.996 -0.483 -5.132 1.00 98.00 166 GLY A N 1
ATOM 1247 C CA . GLY A 1 166 ? -14.932 -1.515 -4.689 1.00 98.00 166 GLY A CA 1
ATOM 1248 C C . GLY A 1 166 ? -14.290 -2.546 -3.758 1.00 98.00 166 GLY A C 1
ATOM 1249 O O . GLY A 1 166 ? -14.887 -2.915 -2.747 1.00 98.00 166 GLY A O 1
ATOM 1250 N N . ILE A 1 167 ? -13.048 -2.960 -4.035 1.00 98.19 167 ILE A N 1
ATOM 1251 C CA . ILE A 1 167 ? -12.306 -3.862 -3.142 1.00 98.19 167 ILE A CA 1
ATOM 1252 C C . ILE A 1 167 ? -11.887 -3.160 -1.851 1.00 98.19 167 ILE A C 1
ATOM 1254 O O . ILE A 1 167 ? -11.978 -3.769 -0.787 1.00 98.19 167 ILE A O 1
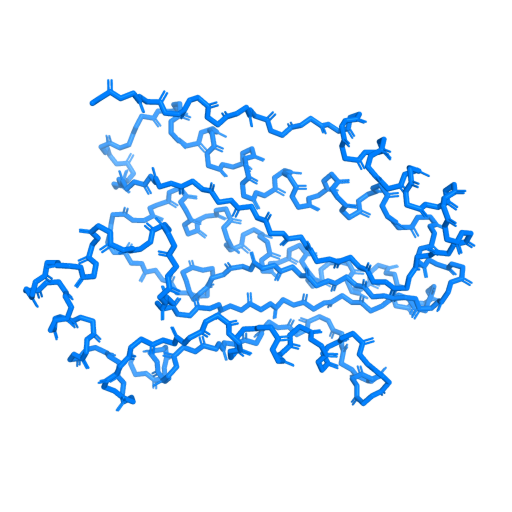ATOM 1258 N N . ALA A 1 168 ? -11.478 -1.890 -1.907 1.00 98.25 168 ALA A N 1
ATOM 1259 C CA . ALA A 1 168 ? -11.189 -1.125 -0.695 1.00 98.25 168 ALA A CA 1
ATOM 1260 C C . ALA A 1 168 ? -12.426 -1.019 0.209 1.00 98.25 168 ALA A C 1
ATOM 1262 O O . ALA A 1 168 ? -12.338 -1.300 1.401 1.00 98.25 168 ALA A O 1
ATOM 1263 N N . MET A 1 169 ? -13.592 -0.714 -0.366 1.00 98.19 169 MET A N 1
ATOM 1264 C CA . MET A 1 169 ? -14.857 -0.654 0.367 1.00 98.19 169 MET A CA 1
ATOM 1265 C C . MET A 1 169 ? -15.229 -2.009 0.985 1.00 98.19 169 MET A C 1
ATOM 1267 O O . MET A 1 169 ? -15.568 -2.064 2.162 1.00 98.19 169 MET A O 1
ATOM 1271 N N . PHE A 1 170 ? -15.100 -3.108 0.234 1.00 98.69 170 PHE A N 1
ATOM 1272 C CA . PHE A 1 170 ? -15.319 -4.454 0.772 1.00 98.69 170 PHE A CA 1
ATOM 1273 C C . PHE A 1 170 ? -14.376 -4.761 1.944 1.00 98.69 170 PHE A C 1
ATOM 1275 O O . PHE A 1 170 ? -14.820 -5.217 2.993 1.00 98.69 170 PHE A O 1
ATOM 1282 N N . LEU A 1 171 ? -13.079 -4.473 1.813 1.00 98.62 171 LEU A N 1
ATOM 1283 C CA . LEU A 1 171 ? -12.116 -4.725 2.888 1.00 98.62 171 LEU A CA 1
ATOM 1284 C C . LEU A 1 171 ? -12.371 -3.858 4.130 1.00 98.62 171 LEU A C 1
ATOM 1286 O O . LEU A 1 171 ? -12.068 -4.305 5.241 1.00 98.62 171 LEU A O 1
ATOM 1290 N N . ALA A 1 172 ? -12.932 -2.661 3.948 1.00 98.31 172 ALA A N 1
ATOM 1291 C CA . ALA A 1 172 ? -13.318 -1.764 5.033 1.00 98.31 172 ALA A CA 1
ATOM 1292 C C . ALA A 1 172 ? -14.602 -2.188 5.762 1.00 98.31 172 ALA A C 1
ATOM 1294 O O . ALA A 1 172 ? -14.813 -1.782 6.899 1.00 98.31 172 ALA A O 1
ATOM 1295 N N . SER A 1 173 ? -15.431 -3.014 5.129 1.00 98.25 173 SER A N 1
ATOM 1296 C CA . SER A 1 173 ? -16.738 -3.431 5.642 1.00 98.25 173 SER A CA 1
ATOM 1297 C C . SER A 1 173 ? -16.693 -4.642 6.589 1.00 98.25 173 SER A C 1
ATOM 1299 O O . SER A 1 173 ? -15.690 -5.364 6.664 1.00 98.25 173 SER A O 1
ATOM 1301 N N . ASP A 1 174 ? -17.808 -4.896 7.279 1.00 97.31 174 ASP A N 1
ATOM 1302 C CA . ASP A 1 174 ? -17.995 -6.041 8.184 1.00 97.31 174 ASP A CA 1
ATOM 1303 C C . ASP A 1 174 ? -18.006 -7.385 7.437 1.00 97.31 174 ASP A C 1
ATOM 1305 O O . ASP A 1 174 ? -17.678 -8.437 7.999 1.00 97.31 174 ASP A O 1
ATOM 1309 N N . GLU A 1 175 ? -18.311 -7.371 6.140 1.00 98.44 175 GLU A N 1
ATOM 1310 C CA . GLU A 1 175 ? -18.240 -8.531 5.255 1.00 98.44 175 GLU A CA 1
ATOM 1311 C C . GLU A 1 175 ? -16.811 -9.098 5.149 1.00 98.44 175 GLU A C 1
ATOM 1313 O O . GLU A 1 175 ? -16.634 -10.278 4.839 1.00 98.44 175 GLU A O 1
ATOM 1318 N N . ALA A 1 176 ? -15.790 -8.293 5.466 1.00 98.38 176 ALA A N 1
ATOM 1319 C CA . ALA A 1 176 ? -14.389 -8.700 5.542 1.00 98.38 176 ALA A CA 1
ATOM 1320 C C . ALA A 1 176 ? -13.896 -8.952 6.983 1.00 98.38 176 ALA A C 1
ATOM 1322 O O . ALA A 1 176 ? -12.686 -9.017 7.215 1.00 98.38 176 ALA A O 1
ATOM 1323 N N . SER A 1 177 ? -14.801 -9.121 7.954 1.00 97.81 177 SER A N 1
ATOM 1324 C CA . SER A 1 177 ? -14.488 -9.279 9.390 1.00 97.81 177 SER A CA 1
ATOM 1325 C C . SER A 1 177 ? -13.522 -10.423 9.723 1.00 97.81 177 SER A C 1
ATOM 1327 O O . SER A 1 177 ? -12.826 -10.358 10.733 1.00 97.81 177 SER A O 1
ATOM 1329 N N . TYR A 1 178 ? -13.417 -11.443 8.865 1.00 98.25 178 TYR A N 1
ATOM 1330 C CA . TYR A 1 178 ? -12.470 -12.556 9.027 1.00 98.25 178 TYR A CA 1
ATOM 1331 C C . TYR A 1 178 ? -11.320 -12.555 8.007 1.00 98.25 178 TYR A C 1
ATOM 1333 O O . TYR A 1 178 ? -10.621 -13.554 7.837 1.00 98.25 178 TYR A O 1
ATOM 1341 N N . ILE A 1 179 ? -11.116 -11.435 7.310 1.00 98.75 179 ILE A N 1
ATOM 1342 C CA . ILE A 1 179 ? -10.032 -11.244 6.347 1.00 98.75 179 ILE A CA 1
ATOM 1343 C C . ILE A 1 179 ? -9.023 -10.267 6.954 1.00 98.75 179 ILE A C 1
ATOM 1345 O O . ILE A 1 179 ? -9.307 -9.080 7.125 1.00 98.75 179 ILE A O 1
ATOM 1349 N N . THR A 1 180 ? -7.830 -10.768 7.270 1.00 98.81 180 THR A N 1
ATOM 1350 C CA . THR A 1 180 ? -6.672 -9.969 7.691 1.00 98.81 180 THR A CA 1
ATOM 1351 C C . THR A 1 180 ? -5.384 -10.643 7.205 1.00 98.81 180 THR A C 1
ATOM 1353 O O . THR A 1 180 ? -5.319 -11.866 7.078 1.00 98.81 180 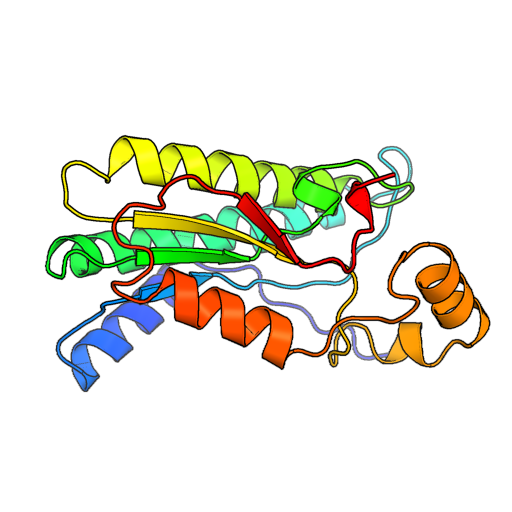THR A O 1
ATOM 1356 N N . GLY A 1 181 ? -4.370 -9.855 6.860 1.00 98.62 181 GLY A N 1
ATOM 1357 C CA . GLY A 1 181 ? -3.104 -10.286 6.262 1.00 98.62 181 GLY A CA 1
ATOM 1358 C C . GLY A 1 181 ? -3.194 -10.673 4.780 1.00 98.62 181 GLY A C 1
ATOM 1359 O O . GLY A 1 181 ? -2.190 -11.081 4.182 1.00 98.62 181 GLY A O 1
ATOM 1360 N N . ALA A 1 182 ? -4.372 -10.555 4.159 1.00 98.69 182 ALA A N 1
ATOM 1361 C CA . ALA A 1 182 ? -4.565 -10.909 2.760 1.00 98.69 182 ALA A CA 1
ATOM 1362 C C . ALA A 1 182 ? -3.951 -9.847 1.840 1.00 98.69 182 ALA A C 1
ATOM 1364 O O . ALA A 1 182 ? -4.006 -8.658 2.127 1.00 98.69 182 ALA A O 1
ATOM 1365 N N . ASN A 1 183 ? -3.387 -10.274 0.710 1.00 98.50 183 ASN A N 1
ATOM 1366 C CA . ASN A 1 183 ? -2.948 -9.392 -0.371 1.00 98.50 183 ASN A CA 1
ATOM 1367 C C . ASN A 1 183 ? -3.700 -9.806 -1.637 1.00 98.50 183 ASN A C 1
ATOM 1369 O O . ASN A 1 183 ? -3.398 -10.855 -2.199 1.00 98.50 183 ASN A O 1
ATOM 1373 N N . ILE A 1 184 ? -4.707 -9.027 -2.029 1.00 98.50 184 ILE A N 1
ATOM 1374 C CA . ILE A 1 184 ? -5.696 -9.393 -3.048 1.00 98.50 184 ILE A CA 1
ATOM 1375 C C . ILE A 1 184 ? -5.281 -8.809 -4.405 1.00 98.50 184 ILE A C 1
ATOM 1377 O O . ILE A 1 184 ? -5.289 -7.583 -4.553 1.00 98.50 184 ILE A O 1
ATOM 1381 N N . PRO A 1 185 ? -4.930 -9.639 -5.404 1.00 98.19 185 PRO A N 1
ATOM 1382 C CA . PRO A 1 185 ? -4.722 -9.177 -6.770 1.00 98.19 185 PRO A CA 1
ATOM 1383 C C . PRO A 1 185 ? -6.033 -8.690 -7.387 1.00 98.19 185 PRO A C 1
ATOM 1385 O O . PRO A 1 185 ? -7.050 -9.379 -7.324 1.00 98.19 185 PRO A O 1
ATOM 1388 N N . VAL A 1 186 ? -5.995 -7.511 -8.006 1.00 98.06 186 VAL A N 1
ATOM 1389 C CA . VAL A 1 186 ? -7.102 -6.950 -8.797 1.00 98.06 186 VAL A CA 1
ATOM 1390 C C . VAL A 1 186 ? -6.527 -6.561 -10.154 1.00 98.06 186 VAL A C 1
ATOM 1392 O O . VAL A 1 186 ? -6.133 -5.418 -10.379 1.00 98.06 186 VAL A O 1
ATOM 1395 N N . ASP A 1 187 ? -6.340 -7.556 -11.019 1.00 97.25 187 ASP A N 1
ATOM 1396 C CA . ASP A 1 187 ? -5.408 -7.455 -12.150 1.00 97.25 187 ASP A CA 1
ATOM 1397 C C . ASP A 1 187 ? -5.911 -8.076 -13.460 1.00 97.25 187 ASP A C 1
ATOM 1399 O O . ASP A 1 187 ? -5.141 -8.259 -14.400 1.00 97.25 187 ASP A O 1
ATOM 1403 N N . GLY A 1 188 ? -7.192 -8.442 -13.525 1.00 97.62 188 GLY A N 1
ATOM 1404 C CA . GLY A 1 188 ? -7.776 -9.075 -14.707 1.00 97.62 188 GLY A CA 1
ATOM 1405 C C . GLY A 1 188 ? -7.160 -10.431 -15.071 1.00 97.62 188 GLY A C 1
ATOM 1406 O O . GLY A 1 188 ? -7.270 -10.847 -16.226 1.00 97.62 188 GLY A O 1
ATOM 1407 N N . GLY A 1 189 ? -6.514 -11.108 -14.112 1.00 97.00 189 GLY A N 1
ATOM 1408 C CA . GLY A 1 189 ? -5.852 -12.400 -14.292 1.00 97.00 189 GLY A CA 1
ATOM 1409 C C . GLY A 1 189 ? -4.380 -12.302 -14.698 1.00 97.00 189 GLY A C 1
ATOM 1410 O O . GLY A 1 189 ? -3.795 -13.318 -15.071 1.00 97.00 189 GLY A O 1
ATOM 1411 N N . TRP A 1 190 ? -3.779 -11.110 -14.652 1.00 95.06 190 TRP A N 1
ATOM 1412 C CA . TRP A 1 190 ? -2.401 -10.887 -15.090 1.00 95.06 190 TRP A CA 1
ATOM 1413 C C . TRP A 1 190 ? -1.413 -11.868 -14.459 1.00 95.06 190 TRP A C 1
ATOM 1415 O O . TRP A 1 190 ? -0.672 -12.522 -15.180 1.00 95.06 190 TRP A O 1
ATOM 1425 N N . ILE A 1 191 ? -1.414 -12.019 -13.131 1.00 95.50 191 ILE A N 1
ATOM 1426 C CA . ILE A 1 191 ? -0.461 -12.909 -12.443 1.00 95.50 191 ILE A CA 1
ATOM 1427 C C . ILE A 1 191 ? -0.913 -14.375 -12.387 1.00 95.50 191 ILE A C 1
ATOM 1429 O O . ILE A 1 191 ? -0.266 -15.192 -11.733 1.00 95.50 191 ILE A O 1
ATOM 1433 N N . ALA A 1 192 ? -2.034 -14.721 -13.026 1.00 95.31 192 ALA A N 1
ATOM 1434 C CA . ALA A 1 192 ? -2.537 -16.093 -13.051 1.00 95.31 192 ALA A CA 1
ATOM 1435 C C . ALA A 1 192 ? -1.817 -16.990 -14.078 1.00 95.31 192 ALA A C 1
ATOM 1437 O O . ALA A 1 192 ? -2.083 -18.194 -14.100 1.00 95.31 192 ALA A O 1
ATOM 1438 N N . HIS A 1 193 ? -0.947 -16.425 -14.928 1.00 89.00 193 HIS A N 1
ATOM 1439 C CA . HIS A 1 193 ? -0.242 -17.119 -16.009 1.00 89.00 193 HIS A CA 1
ATOM 1440 C C . HIS A 1 193 ? 1.186 -16.597 -16.214 1.00 89.00 193 HIS A C 1
ATOM 1442 O O . HIS A 1 193 ? 1.470 -15.449 -15.806 1.00 89.00 193 HIS A O 1
#